Protein AF-A0AAW9SGM6-F1 (afdb_monomer_lite)

Structure (mmCIF, N/CA/C/O backbone):
data_AF-A0AAW9SGM6-F1
#
_entry.id   AF-A0AAW9SGM6-F1
#
loop_
_atom_site.group_PDB
_atom_site.id
_atom_site.type_symbol
_atom_site.label_atom_id
_atom_site.label_alt_id
_atom_site.label_comp_id
_atom_site.label_asym_id
_atom_site.label_entity_id
_atom_site.label_seq_id
_atom_site.pdbx_PDB_ins_code
_atom_site.Cartn_x
_atom_site.Cartn_y
_atom_site.Cartn_z
_atom_site.occupancy
_atom_site.B_iso_or_equiv
_atom_site.auth_seq_id
_atom_site.auth_comp_id
_atom_site.auth_asym_id
_atom_site.auth_atom_id
_atom_site.pdbx_PDB_model_num
ATOM 1 N N . MET A 1 1 ? -35.647 3.035 23.637 1.00 71.69 1 MET A N 1
ATOM 2 C CA . MET A 1 1 ? -34.237 3.365 23.375 1.00 71.69 1 MET A CA 1
ATOM 3 C C . MET A 1 1 ? -34.199 4.278 22.168 1.00 71.69 1 MET A C 1
ATOM 5 O O . MET A 1 1 ? -34.838 3.974 21.168 1.00 71.69 1 MET A O 1
ATOM 9 N N . THR A 1 2 ? -33.564 5.430 22.304 1.00 91.81 2 THR A N 1
ATOM 10 C CA . THR A 1 2 ? -33.341 6.405 21.236 1.00 91.81 2 THR A CA 1
ATOM 11 C C . THR A 1 2 ? -31.976 6.161 20.596 1.00 91.81 2 THR A C 1
ATOM 13 O O . THR A 1 2 ? -31.122 5.508 21.191 1.00 91.81 2 THR A O 1
ATOM 16 N N . LEU A 1 3 ? -31.729 6.715 19.407 1.00 88.38 3 LEU A N 1
ATOM 17 C CA . LEU A 1 3 ? -30.396 6.654 18.790 1.00 88.38 3 LEU A CA 1
ATOM 18 C C . LEU A 1 3 ? -29.315 7.296 19.675 1.00 88.38 3 LEU A C 1
ATOM 20 O O . LEU A 1 3 ? -28.183 6.832 19.695 1.00 88.38 3 LEU A O 1
ATOM 24 N N . LYS A 1 4 ? -29.686 8.310 20.463 1.00 91.50 4 LYS A N 1
ATOM 25 C CA . LYS A 1 4 ? -28.786 8.965 21.414 1.00 91.50 4 LYS A CA 1
ATOM 26 C C . LYS A 1 4 ? -28.435 8.071 22.605 1.00 91.50 4 LYS A C 1
ATOM 28 O O . LYS A 1 4 ? -27.336 8.163 23.137 1.00 91.50 4 LYS A O 1
ATOM 33 N N . ASP A 1 5 ? -29.346 7.182 23.004 1.00 90.94 5 ASP A N 1
ATOM 34 C CA . ASP A 1 5 ? -29.049 6.179 24.031 1.00 90.94 5 ASP A CA 1
ATOM 35 C C . ASP A 1 5 ? -28.009 5.179 23.511 1.00 90.94 5 ASP A C 1
ATOM 37 O O . ASP A 1 5 ? -27.094 4.824 24.242 1.00 90.94 5 ASP A O 1
ATOM 41 N N . VAL A 1 6 ? -28.116 4.771 22.240 1.00 86.62 6 VAL A N 1
ATOM 42 C CA . VAL A 1 6 ? -27.153 3.862 21.595 1.00 86.62 6 VAL A CA 1
ATOM 43 C C . VAL A 1 6 ? -25.774 4.511 21.478 1.00 86.62 6 VAL A C 1
ATOM 45 O O . VAL A 1 6 ? -24.782 3.887 21.842 1.00 86.62 6 VAL A O 1
ATOM 48 N N . GLU A 1 7 ? -25.716 5.767 21.028 1.00 88.44 7 GLU A N 1
ATOM 49 C CA . GLU A 1 7 ? -24.475 6.550 20.963 1.00 88.44 7 GLU A CA 1
ATOM 50 C C . GLU A 1 7 ? -23.792 6.613 22.335 1.00 88.44 7 GLU A C 1
ATOM 52 O O . GLU A 1 7 ? -22.639 6.214 22.467 1.00 88.44 7 GLU A O 1
ATOM 57 N N . ASN A 1 8 ? -24.532 7.004 23.378 1.00 92.38 8 ASN A N 1
ATOM 58 C CA . ASN A 1 8 ? -23.996 7.078 24.737 1.00 92.38 8 ASN A CA 1
ATOM 59 C C . ASN A 1 8 ? -23.511 5.716 25.254 1.00 92.38 8 ASN A C 1
ATOM 61 O O . ASN A 1 8 ? -22.498 5.657 25.946 1.00 92.38 8 ASN A O 1
ATOM 65 N N . ILE A 1 9 ? -24.223 4.623 24.952 1.00 91.19 9 ILE A N 1
ATOM 66 C CA . ILE A 1 9 ? -23.801 3.272 25.349 1.00 91.19 9 ILE A CA 1
ATOM 67 C C . ILE A 1 9 ? -22.457 2.932 24.704 1.00 91.19 9 ILE A C 1
ATOM 69 O O . ILE A 1 9 ? -21.551 2.498 25.413 1.00 91.19 9 ILE A O 1
ATOM 73 N N . LEU A 1 10 ? -22.309 3.165 23.397 1.00 90.19 10 LEU A N 1
ATOM 74 C CA . LEU A 1 10 ? -21.076 2.847 22.680 1.00 90.19 10 LEU A CA 1
ATOM 75 C C . LEU A 1 10 ? -19.906 3.724 23.143 1.00 90.19 10 LEU A C 1
ATOM 77 O O . LEU A 1 10 ? -18.815 3.206 23.369 1.00 90.19 10 LEU A O 1
ATOM 81 N N . THR A 1 11 ? -20.130 5.026 23.344 1.00 93.19 11 THR A N 1
ATOM 82 C CA . THR A 1 11 ? -19.107 5.940 23.873 1.00 93.19 11 THR A CA 1
ATOM 83 C C . THR A 1 11 ? -18.656 5.518 25.268 1.00 93.19 11 THR A C 1
ATOM 85 O O . THR A 1 11 ? -17.464 5.336 25.490 1.00 93.19 11 THR A O 1
ATOM 88 N N . ASN A 1 12 ? -19.594 5.271 26.188 1.00 95.19 12 ASN A N 1
ATOM 89 C CA . ASN A 1 12 ? -19.259 4.850 27.549 1.00 95.19 12 ASN A CA 1
ATOM 90 C C . ASN A 1 12 ? -18.544 3.494 27.574 1.00 95.19 12 ASN A C 1
ATOM 92 O O . ASN A 1 12 ? -17.652 3.289 28.390 1.00 95.19 12 ASN A O 1
ATOM 96 N N . PHE A 1 13 ? -18.940 2.560 26.704 1.00 95.19 13 PHE A N 1
ATOM 97 C CA . PHE A 1 13 ? -18.276 1.266 26.574 1.00 95.19 13 PHE A CA 1
ATOM 98 C C . PHE A 1 13 ? -16.832 1.437 26.094 1.00 95.19 13 PHE A C 1
ATOM 100 O O . PHE A 1 13 ? -15.905 0.938 26.728 1.00 95.19 13 PHE A O 1
ATOM 107 N N . SER A 1 14 ? -16.647 2.216 25.028 1.00 95.00 14 SER A N 1
ATOM 108 C CA . SER A 1 14 ? -15.338 2.533 24.464 1.00 95.00 14 SER A CA 1
ATOM 109 C C . SER A 1 14 ? -14.394 3.176 25.483 1.00 95.00 14 SER A C 1
ATOM 111 O O . SER A 1 14 ? -13.253 2.738 25.627 1.00 95.00 14 SER A O 1
ATOM 113 N N . GLU A 1 15 ? -14.884 4.159 26.243 1.00 96.12 15 GLU A N 1
ATOM 114 C CA . GLU A 1 15 ? -14.117 4.830 27.297 1.00 96.12 15 GLU A CA 1
ATOM 115 C C . GLU A 1 15 ? -13.817 3.901 28.477 1.00 96.12 15 GLU A C 1
ATOM 117 O O . GLU A 1 15 ? -12.686 3.855 28.955 1.00 96.12 15 GLU A O 1
ATOM 122 N N . LYS A 1 16 ? -14.805 3.122 28.938 1.00 97.31 16 LYS A N 1
ATOM 123 C CA . LYS A 1 16 ? -14.638 2.183 30.058 1.00 97.31 16 LYS A CA 1
ATOM 124 C C . LYS A 1 16 ? -13.532 1.163 29.785 1.00 97.31 16 LYS A C 1
ATOM 126 O O . LYS A 1 16 ? -12.798 0.812 30.707 1.00 97.31 16 LYS A O 1
ATOM 131 N N . HIS A 1 17 ? -13.443 0.687 28.546 1.00 96.88 17 HIS A N 1
ATOM 132 C CA . HIS A 1 17 ? -12.491 -0.342 28.133 1.00 96.88 17 HIS A CA 1
ATOM 133 C C . HIS A 1 17 ? -11.241 0.228 27.442 1.00 96.88 17 HIS A C 1
ATOM 135 O O . HIS A 1 17 ? -10.353 -0.531 27.092 1.00 96.88 17 HIS A O 1
ATOM 141 N N . ASN A 1 18 ? -11.112 1.555 27.306 1.00 96.94 18 ASN A N 1
ATOM 142 C CA . ASN A 1 18 ? -9.977 2.226 26.650 1.00 96.94 18 ASN A CA 1
ATOM 143 C C . ASN A 1 18 ? -9.669 1.681 25.243 1.00 96.94 18 ASN A C 1
ATOM 145 O O . ASN A 1 18 ? -8.509 1.578 24.839 1.00 96.94 18 ASN A O 1
ATOM 149 N N . LEU A 1 19 ? -10.712 1.339 24.483 1.00 97.12 19 LEU A N 1
ATOM 150 C CA . LEU A 1 19 ? -10.578 0.601 23.221 1.00 97.12 19 LEU A CA 1
ATOM 151 C C . LEU A 1 19 ? -9.700 1.324 22.190 1.00 97.12 19 LEU A C 1
ATOM 153 O O . LEU A 1 19 ? -9.003 0.697 21.396 1.00 97.12 19 LEU A O 1
ATOM 157 N N . LYS A 1 20 ? -9.722 2.662 22.190 1.00 97.06 20 LYS A N 1
ATOM 158 C CA . LYS A 1 20 ? -8.883 3.472 21.300 1.00 97.06 20 LYS A CA 1
ATOM 159 C C . LYS A 1 20 ? -7.402 3.317 21.640 1.00 97.06 20 LYS A C 1
ATOM 161 O O . LYS A 1 20 ? -6.582 3.121 20.743 1.00 97.06 20 LYS A O 1
ATOM 166 N N . GLU A 1 21 ? -7.052 3.470 22.911 1.00 97.38 21 GLU A N 1
ATOM 167 C CA . GLU A 1 21 ? -5.681 3.355 23.399 1.00 97.38 21 GLU A CA 1
ATOM 168 C C . GLU A 1 21 ? -5.158 1.930 23.210 1.00 97.38 21 GLU A C 1
ATOM 170 O O . GLU A 1 21 ? -4.027 1.757 22.755 1.00 97.38 21 GLU A O 1
ATOM 175 N N . GLU A 1 22 ? -5.992 0.923 23.472 1.00 97.75 22 GLU A N 1
ATOM 176 C CA . GLU A 1 22 ? -5.661 -0.481 23.236 1.00 97.75 22 GLU A CA 1
ATOM 177 C C . GLU A 1 22 ? -5.391 -0.754 21.753 1.00 97.75 22 GLU A C 1
ATOM 179 O O . GLU A 1 22 ? -4.321 -1.252 21.410 1.00 97.75 22 GLU A O 1
ATOM 184 N N . ALA A 1 23 ? -6.277 -0.314 20.853 1.00 98.25 23 ALA A N 1
ATOM 185 C CA . ALA A 1 23 ? -6.070 -0.464 19.414 1.00 98.25 23 ALA A CA 1
ATOM 186 C C . ALA A 1 23 ? -4.793 0.232 18.920 1.00 98.25 23 ALA A C 1
ATOM 188 O O . ALA A 1 23 ? -4.097 -0.296 18.056 1.00 98.25 23 ALA A O 1
ATOM 189 N N . LEU A 1 24 ? -4.436 1.396 19.476 1.00 98.06 24 LEU A N 1
ATOM 190 C CA . LEU A 1 24 ? -3.173 2.068 19.152 1.00 98.06 24 LEU A CA 1
ATOM 191 C C . LEU A 1 24 ? -1.948 1.271 19.618 1.00 98.06 24 LEU A C 1
ATOM 193 O O . LEU A 1 24 ? -0.941 1.242 18.909 1.00 98.06 24 LEU A O 1
ATOM 197 N N . ILE A 1 25 ? -2.008 0.655 20.799 1.00 97.94 25 ILE A N 1
ATOM 198 C CA . ILE A 1 25 ? -0.922 -0.181 21.326 1.00 97.94 25 ILE A CA 1
ATOM 199 C C . ILE A 1 25 ? -0.779 -1.440 20.469 1.00 97.94 25 ILE A C 1
ATOM 201 O O . ILE A 1 25 ? 0.317 -1.711 19.974 1.00 97.94 25 ILE A O 1
ATOM 205 N N . SER A 1 26 ? -1.878 -2.156 20.233 1.00 98.19 26 SER A N 1
ATOM 206 C CA . SER A 1 26 ? -1.887 -3.388 19.443 1.00 98.19 26 SER A CA 1
ATOM 207 C C . SER A 1 26 ? -1.459 -3.136 17.998 1.00 98.19 26 SER A C 1
ATOM 209 O O . SER A 1 26 ? -0.618 -3.866 17.482 1.00 98.19 26 SER A O 1
ATOM 211 N N . CYS A 1 27 ? -1.874 -2.019 17.388 1.00 98.38 27 CYS A N 1
ATOM 212 C CA . CYS A 1 27 ? -1.390 -1.600 16.070 1.00 98.38 27 CYS A CA 1
ATOM 213 C C . CYS A 1 27 ? 0.143 -1.465 16.022 1.00 98.38 27 CYS A C 1
ATOM 215 O O . CYS A 1 27 ? 0.776 -1.913 15.067 1.00 98.38 27 CYS A O 1
ATOM 217 N N . ARG A 1 28 ? 0.772 -0.862 17.043 1.00 97.81 28 ARG A N 1
ATOM 218 C CA . ARG A 1 28 ? 2.242 -0.717 17.095 1.00 97.81 28 ARG A CA 1
ATOM 219 C C . ARG A 1 28 ? 2.943 -2.061 17.238 1.00 97.81 28 ARG A C 1
ATOM 221 O O . ARG A 1 28 ? 4.003 -2.259 16.643 1.00 97.81 28 ARG A O 1
ATOM 228 N N . VAL A 1 29 ? 2.363 -2.969 18.019 1.00 97.69 29 VAL A N 1
ATOM 229 C CA . VAL A 1 29 ? 2.862 -4.341 18.157 1.00 97.69 29 VAL A CA 1
ATOM 230 C C . VAL A 1 29 ? 2.750 -5.074 16.821 1.00 97.69 29 VAL A C 1
ATOM 232 O O . VAL A 1 29 ? 3.751 -5.609 16.354 1.00 97.69 29 VAL A O 1
ATOM 235 N N . ALA A 1 30 ? 1.592 -5.017 16.160 1.00 97.50 30 ALA A N 1
ATOM 236 C CA . ALA A 1 30 ? 1.364 -5.636 14.857 1.00 97.50 30 ALA A CA 1
ATOM 237 C C . ALA A 1 30 ? 2.353 -5.126 13.799 1.00 97.50 30 ALA A C 1
ATOM 239 O O . ALA A 1 30 ? 2.983 -5.925 13.110 1.00 97.50 30 ALA A O 1
ATOM 240 N N . MET A 1 31 ? 2.575 -3.809 13.726 1.00 97.25 31 MET A N 1
ATOM 241 C CA . MET A 1 31 ? 3.585 -3.222 12.839 1.00 97.25 31 MET A CA 1
ATOM 242 C C . MET A 1 31 ? 4.999 -3.724 13.150 1.00 97.25 31 MET A C 1
ATOM 244 O O . MET A 1 31 ? 5.760 -4.025 12.235 1.00 97.25 31 MET A O 1
ATOM 248 N N . SER A 1 32 ? 5.356 -3.826 14.433 1.00 96.44 32 SER A N 1
ATOM 249 C CA . SER A 1 32 ? 6.687 -4.287 14.850 1.00 96.44 32 SER A CA 1
ATOM 250 C C . SER A 1 32 ? 6.912 -5.759 14.505 1.00 96.44 32 SER A C 1
ATOM 252 O O . SER A 1 32 ? 7.978 -6.113 14.008 1.00 96.44 32 SER A O 1
ATOM 254 N N . ASN A 1 33 ? 5.899 -6.602 14.719 1.00 94.81 33 ASN A N 1
ATOM 255 C CA . ASN A 1 33 ? 5.929 -8.013 14.336 1.00 94.81 33 ASN A CA 1
ATOM 256 C C . ASN A 1 33 ? 6.049 -8.157 12.814 1.00 94.81 33 ASN A C 1
ATOM 258 O O . ASN A 1 33 ? 6.907 -8.891 12.337 1.00 94.81 33 ASN A O 1
ATOM 262 N N . CYS A 1 34 ? 5.259 -7.386 12.061 1.00 92.94 34 CYS A N 1
ATOM 263 C CA . CYS A 1 34 ? 5.279 -7.391 10.602 1.00 92.94 34 CYS A CA 1
ATOM 264 C C . CYS A 1 34 ? 6.673 -7.058 10.047 1.00 92.94 34 CYS A C 1
ATOM 266 O O . CYS A 1 34 ? 7.191 -7.818 9.239 1.00 92.94 34 CYS A O 1
ATOM 268 N N . VAL A 1 35 ? 7.321 -5.997 10.548 1.00 92.31 35 VAL A N 1
ATOM 269 C CA . VAL A 1 35 ? 8.690 -5.614 10.138 1.00 92.31 35 VAL A CA 1
ATOM 270 C C . VAL A 1 35 ? 9.746 -6.634 10.579 1.00 92.31 35 VAL A C 1
ATOM 272 O O . VAL A 1 35 ? 10.756 -6.818 9.901 1.00 92.31 35 VAL A O 1
ATOM 275 N N . SER A 1 36 ? 9.543 -7.284 11.728 1.00 92.06 36 SER A N 1
ATOM 276 C CA . SER A 1 36 ? 10.451 -8.325 12.218 1.00 92.06 36 SER A CA 1
ATOM 277 C C . SER A 1 36 ? 10.425 -9.573 11.331 1.00 92.06 36 SER A C 1
ATOM 279 O O . SER A 1 36 ? 11.473 -10.187 11.126 1.00 92.06 36 SER A O 1
ATOM 281 N N . ASP A 1 37 ? 9.248 -9.950 10.830 1.00 89.62 37 ASP A N 1
ATOM 282 C CA . ASP A 1 37 ? 9.068 -11.111 9.955 1.00 89.62 37 ASP A CA 1
ATOM 283 C C . ASP A 1 37 ? 9.454 -10.796 8.500 1.00 89.62 37 ASP A C 1
ATOM 285 O O . ASP A 1 37 ? 10.095 -11.611 7.833 1.00 89.62 37 ASP A O 1
ATOM 289 N N . ASP A 1 38 ? 9.105 -9.599 8.026 1.00 86.69 38 ASP A N 1
ATOM 290 C CA . ASP A 1 38 ? 9.424 -9.077 6.701 1.00 86.69 38 ASP A CA 1
ATOM 291 C C . ASP A 1 38 ? 9.826 -7.593 6.801 1.00 86.69 38 ASP A C 1
ATOM 293 O O . ASP A 1 38 ? 8.967 -6.745 7.051 1.00 86.69 38 ASP A O 1
ATOM 297 N N . PRO A 1 39 ? 11.102 -7.231 6.557 1.00 83.00 39 PRO A N 1
ATOM 298 C CA . PRO A 1 39 ? 11.547 -5.837 6.570 1.00 83.00 39 PRO A CA 1
ATOM 299 C C . PRO A 1 39 ? 10.758 -4.903 5.637 1.00 83.00 39 PRO A C 1
ATOM 301 O O . PRO A 1 39 ? 10.753 -3.693 5.863 1.00 83.00 39 PRO A O 1
ATOM 304 N N . GLU A 1 40 ? 10.101 -5.437 4.601 1.00 82.94 40 GLU A N 1
ATOM 305 C CA . GLU A 1 40 ? 9.243 -4.684 3.679 1.00 82.94 40 GLU A CA 1
ATOM 306 C C . GLU A 1 40 ? 7.744 -4.795 4.012 1.00 82.94 40 GLU A C 1
ATOM 308 O O . GLU A 1 40 ? 6.926 -4.192 3.318 1.00 82.94 40 GLU A O 1
ATOM 313 N N . GLY A 1 41 ? 7.365 -5.483 5.095 1.00 86.00 41 GLY A N 1
ATOM 314 C CA . GLY A 1 41 ? 5.979 -5.826 5.437 1.00 86.00 41 GLY A CA 1
ATOM 315 C C . GLY A 1 41 ? 5.037 -4.632 5.635 1.00 86.00 41 GLY A C 1
ATOM 316 O O . GLY A 1 41 ? 3.827 -4.759 5.468 1.00 86.00 41 GLY A O 1
ATOM 317 N N . LEU A 1 42 ? 5.583 -3.440 5.900 1.00 91.94 42 LEU A N 1
ATOM 318 C CA . LEU A 1 42 ? 4.843 -2.172 5.908 1.00 91.94 42 LEU A CA 1
ATOM 319 C C . LEU A 1 42 ? 4.870 -1.460 4.549 1.00 91.94 42 LEU A C 1
ATOM 321 O O . LEU A 1 42 ? 4.896 -0.237 4.507 1.00 91.94 42 LEU A O 1
ATOM 325 N N . GLY A 1 43 ? 4.947 -2.189 3.435 1.00 85.62 43 GLY A N 1
ATOM 326 C CA . GLY A 1 43 ? 5.041 -1.601 2.095 1.00 85.62 43 GLY A CA 1
ATOM 327 C C . GLY A 1 43 ? 6.323 -0.789 1.884 1.00 85.62 43 GLY A C 1
ATOM 328 O O . GLY A 1 43 ? 6.313 0.194 1.150 1.00 85.62 43 GLY A O 1
ATOM 329 N N . GLY A 1 44 ? 7.416 -1.142 2.566 1.00 86.19 44 GLY A N 1
ATOM 330 C CA . GLY A 1 44 ? 8.693 -0.414 2.520 1.00 86.19 44 GLY A CA 1
ATOM 331 C C . GLY A 1 44 ? 8.769 0.860 3.381 1.00 86.19 44 GLY A C 1
ATOM 332 O O . GLY A 1 44 ? 9.806 1.529 3.395 1.00 86.19 44 GLY A O 1
ATOM 333 N N . PHE A 1 45 ? 7.713 1.213 4.121 1.00 89.50 45 PHE A N 1
ATOM 334 C CA . PHE A 1 45 ? 7.766 2.293 5.112 1.00 89.50 45 PHE A CA 1
ATOM 335 C C . PHE A 1 45 ? 8.460 1.838 6.401 1.00 89.50 45 PHE A C 1
ATOM 337 O O . PHE A 1 45 ? 8.222 0.739 6.899 1.00 89.50 45 PHE A O 1
ATOM 344 N N . ARG A 1 46 ? 9.286 2.709 6.994 1.00 90.88 46 ARG A N 1
ATOM 345 C CA . ARG A 1 46 ? 9.795 2.499 8.357 1.00 90.88 46 ARG A CA 1
ATOM 346 C C . ARG A 1 46 ? 8.718 2.860 9.372 1.00 90.88 46 ARG A C 1
ATOM 348 O O . ARG A 1 46 ? 7.936 3.778 9.136 1.00 90.88 46 ARG A O 1
ATOM 355 N N . ILE A 1 47 ? 8.721 2.209 10.535 1.00 93.50 47 ILE A N 1
ATOM 356 C CA . ILE A 1 47 ? 7.745 2.476 11.608 1.00 93.50 47 ILE A CA 1
ATOM 357 C C . ILE A 1 47 ? 7.740 3.961 11.990 1.00 93.50 47 ILE A C 1
ATOM 359 O O . ILE A 1 47 ? 6.679 4.539 12.211 1.00 93.50 47 ILE A O 1
ATOM 363 N N . GLU A 1 48 ? 8.909 4.605 12.012 1.00 92.81 48 GLU A N 1
ATOM 364 C CA . GLU A 1 48 ? 9.042 6.018 12.373 1.00 92.81 48 GLU A CA 1
ATOM 365 C C . GLU A 1 48 ? 8.467 6.967 11.316 1.00 92.81 48 GLU A C 1
ATOM 367 O O . GLU A 1 48 ? 8.283 8.142 11.615 1.00 92.81 48 GLU A O 1
ATOM 372 N N . GLU A 1 49 ? 8.197 6.491 10.098 1.00 90.62 49 GLU A N 1
ATOM 373 C CA . GLU A 1 49 ? 7.613 7.263 8.991 1.00 90.62 49 GLU A CA 1
ATOM 374 C C . GLU A 1 49 ? 6.080 7.181 8.959 1.00 90.62 49 GLU A C 1
ATOM 376 O O . GLU A 1 49 ? 5.442 7.929 8.213 1.00 90.62 49 GLU A O 1
ATOM 381 N N . VAL A 1 50 ? 5.501 6.293 9.774 1.00 93.75 50 VAL A N 1
ATOM 382 C CA . VAL A 1 50 ? 4.065 6.031 9.835 1.00 93.75 50 VAL A CA 1
ATOM 383 C C . VAL A 1 50 ? 3.440 6.753 11.027 1.00 93.75 50 VAL A C 1
ATOM 3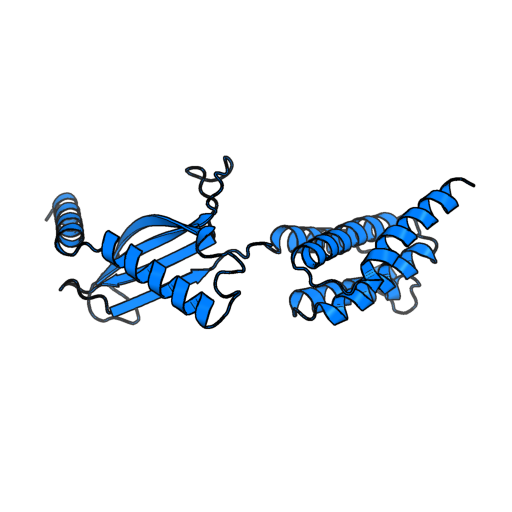85 O O . VAL A 1 50 ? 3.735 6.487 12.195 1.00 93.75 50 VAL A O 1
ATOM 388 N N . ARG A 1 51 ? 2.494 7.634 10.720 1.00 94.56 51 ARG A N 1
ATOM 389 C CA . ARG A 1 51 ? 1.602 8.286 11.671 1.00 94.56 51 ARG A CA 1
ATOM 390 C C . ARG A 1 51 ? 0.362 7.427 11.892 1.00 94.56 51 ARG A C 1
ATOM 392 O O . ARG A 1 51 ? -0.307 7.039 10.939 1.00 94.56 51 ARG A O 1
ATOM 399 N N . LEU A 1 52 ? 0.027 7.188 13.157 1.00 96.31 52 LEU A N 1
ATOM 400 C CA . LEU A 1 52 ? -1.189 6.480 13.554 1.00 96.31 52 LEU A CA 1
ATOM 401 C C . LEU A 1 52 ? -2.253 7.471 14.011 1.00 96.31 52 LEU A C 1
ATOM 403 O O . LEU A 1 52 ? -1.982 8.309 14.870 1.00 96.31 52 LEU A O 1
ATOM 407 N N . GLU A 1 53 ? -3.463 7.348 13.477 1.00 95.88 53 GLU A N 1
ATOM 408 C CA . GLU A 1 53 ? -4.602 8.183 13.865 1.00 95.88 53 GLU A CA 1
ATOM 409 C C . GLU A 1 53 ? -5.844 7.333 14.106 1.00 95.88 53 GLU A C 1
ATOM 411 O O . GLU A 1 53 ? -6.161 6.425 13.341 1.00 95.88 53 GLU A O 1
ATOM 416 N N . PHE A 1 54 ? -6.594 7.654 15.157 1.00 95.81 54 PHE A N 1
ATOM 417 C CA . PHE A 1 54 ? -7.897 7.037 15.371 1.00 95.81 54 PHE A CA 1
ATOM 418 C C . PHE A 1 54 ? -8.878 7.493 14.288 1.00 95.81 54 PHE A C 1
ATOM 420 O O . PHE A 1 54 ? -9.059 8.694 14.070 1.00 95.81 54 PHE A O 1
ATOM 427 N N . VAL A 1 55 ? -9.542 6.536 13.639 1.00 95.31 55 VAL A N 1
ATOM 428 C CA . VAL A 1 55 ? -10.486 6.826 12.555 1.00 95.31 55 VAL A CA 1
ATOM 429 C C . VAL A 1 55 ? -11.919 6.742 13.055 1.00 95.31 55 VAL A C 1
ATOM 431 O O . VAL A 1 55 ? -12.669 7.708 12.906 1.00 95.31 55 VAL A O 1
ATOM 434 N N . ARG A 1 56 ? -12.316 5.589 13.608 1.00 94.94 56 ARG A N 1
ATOM 435 C CA . ARG A 1 56 ? -13.698 5.329 14.032 1.00 94.94 56 ARG A CA 1
ATOM 436 C C . ARG A 1 56 ? -13.825 4.090 14.916 1.00 94.94 56 ARG A C 1
ATOM 438 O O . ARG A 1 56 ? -12.910 3.271 14.991 1.00 94.94 56 ARG A O 1
ATOM 445 N N . GLN A 1 57 ? -15.012 3.959 15.502 1.00 94.69 57 GLN A N 1
ATOM 446 C CA . GLN A 1 57 ? -15.512 2.752 16.150 1.00 94.69 57 GLN A CA 1
ATOM 447 C C . GLN A 1 57 ? -16.867 2.373 15.581 1.00 94.69 57 GLN A C 1
ATOM 449 O O . GLN A 1 57 ? -17.701 3.242 15.321 1.00 94.69 57 GLN A O 1
ATOM 454 N N . GLU A 1 58 ? -17.070 1.077 15.390 1.00 93.62 58 GLU A N 1
ATOM 455 C CA . GLU A 1 58 ? -18.273 0.518 14.787 1.00 93.62 58 GLU A CA 1
ATOM 456 C C . GLU A 1 58 ? -18.778 -0.637 15.647 1.00 93.62 58 GLU A C 1
ATOM 458 O O . GLU A 1 58 ? -18.014 -1.521 16.023 1.00 93.62 58 GLU A O 1
ATOM 463 N N . MET A 1 59 ? -20.074 -0.632 15.955 1.00 92.94 59 MET A N 1
ATOM 464 C CA . MET A 1 59 ? -20.741 -1.784 16.554 1.00 92.94 59 MET A CA 1
ATOM 465 C C . MET A 1 59 ? -21.208 -2.707 15.431 1.00 92.94 59 MET A C 1
ATOM 467 O O . MET A 1 59 ? -22.007 -2.296 14.584 1.00 92.94 59 MET A O 1
ATOM 471 N N . ILE A 1 60 ? -20.736 -3.947 15.434 1.00 94.25 60 ILE A N 1
ATOM 472 C CA . ILE A 1 60 ? -21.101 -4.965 14.453 1.00 94.25 60 ILE A CA 1
ATOM 473 C C . ILE A 1 60 ? -22.101 -5.915 15.107 1.00 94.25 60 ILE A C 1
ATOM 475 O O . ILE A 1 60 ? -21.790 -6.548 16.110 1.00 94.25 60 ILE A O 1
ATOM 479 N N . PHE A 1 61 ? -23.320 -5.989 14.567 1.00 91.88 61 PHE A N 1
ATOM 480 C CA . PHE A 1 61 ? -24.389 -6.841 15.112 1.00 91.88 61 PHE A CA 1
ATOM 481 C C . PHE A 1 61 ? -24.418 -8.236 14.491 1.00 91.88 61 PHE A C 1
ATOM 483 O O . PHE A 1 61 ? -24.706 -9.206 15.183 1.00 91.88 61 PHE A O 1
ATOM 490 N N . GLU A 1 62 ? -24.132 -8.322 13.194 1.00 92.69 62 GLU A N 1
ATOM 491 C CA . GLU A 1 62 ? -24.107 -9.565 12.432 1.00 92.69 62 GLU A CA 1
ATOM 492 C C . GLU A 1 62 ? -22.820 -9.604 11.611 1.00 92.69 62 GLU A C 1
ATOM 494 O O . GLU A 1 62 ? -22.487 -8.644 10.910 1.00 92.69 62 GLU A O 1
ATOM 499 N N . HIS A 1 63 ? -22.099 -10.718 11.690 1.00 91.31 63 HIS A N 1
ATOM 500 C CA . HIS A 1 63 ? -20.888 -10.956 10.922 1.00 91.31 63 HIS A CA 1
ATOM 501 C C . HIS A 1 63 ? -20.843 -12.413 10.473 1.00 91.31 63 HIS A C 1
ATOM 503 O O . HIS A 1 63 ? -21.323 -13.299 11.169 1.00 91.31 63 HIS A O 1
ATOM 509 N N . TYR A 1 64 ? -20.253 -12.682 9.308 1.00 91.75 64 TYR A N 1
ATOM 510 C CA . TYR A 1 64 ? -20.245 -14.036 8.745 1.00 91.75 64 TYR A CA 1
ATOM 511 C C . TYR A 1 64 ? -19.455 -15.046 9.598 1.00 91.75 64 TYR A C 1
ATOM 513 O O . TYR A 1 64 ? -19.749 -16.238 9.565 1.00 91.75 64 TYR A O 1
ATOM 521 N N . PHE A 1 65 ? -18.454 -14.577 10.348 1.00 87.12 65 PHE A N 1
ATOM 522 C CA . PHE A 1 65 ? -17.572 -15.429 11.152 1.00 87.12 65 PHE A CA 1
ATOM 523 C C . PHE A 1 65 ? -17.899 -15.445 12.651 1.00 87.12 65 PHE A C 1
ATOM 525 O O . PHE A 1 65 ? -17.353 -16.282 13.364 1.00 87.12 65 PHE A O 1
ATOM 532 N N . TYR A 1 66 ? -18.758 -14.541 13.132 1.00 87.94 66 TYR A N 1
ATOM 533 C CA . TYR A 1 66 ? -18.984 -14.339 14.564 1.00 87.94 66 TYR A CA 1
ATOM 534 C C . TYR A 1 66 ? -20.478 -14.336 14.888 1.00 87.94 66 TYR A C 1
ATOM 536 O O . TYR A 1 66 ? -21.247 -13.582 14.295 1.00 87.94 66 TYR A O 1
ATOM 544 N N . ASP A 1 67 ? -20.862 -15.159 15.864 1.00 88.88 67 ASP A N 1
ATOM 545 C CA . ASP A 1 67 ? -22.256 -15.334 16.293 1.00 88.88 67 ASP A CA 1
ATOM 546 C C . ASP A 1 67 ? -22.709 -14.283 17.323 1.00 88.88 67 ASP A C 1
ATOM 548 O O . ASP A 1 67 ? -23.884 -14.227 17.691 1.00 88.88 67 ASP A O 1
ATOM 552 N N . THR A 1 68 ? -21.784 -13.457 17.818 1.00 91.88 68 THR A N 1
ATOM 553 C CA . THR A 1 68 ? -22.044 -12.440 18.842 1.00 91.88 68 THR A CA 1
ATOM 554 C C . THR A 1 68 ? -21.641 -11.050 18.360 1.00 91.88 68 THR A C 1
ATOM 556 O O . THR A 1 68 ? -20.614 -10.923 17.690 1.00 91.88 68 THR A O 1
ATOM 559 N N . PRO A 1 69 ? -22.393 -9.995 18.731 1.00 93.94 69 PRO A N 1
ATOM 560 C CA . PRO A 1 69 ? -22.003 -8.625 18.437 1.00 93.94 69 PRO A CA 1
ATOM 561 C C . PRO A 1 69 ? -20.662 -8.248 19.067 1.00 93.94 69 PRO A C 1
ATOM 563 O O . PRO A 1 69 ? -20.328 -8.726 20.150 1.00 93.94 69 PRO A O 1
ATOM 566 N N . PHE A 1 70 ? -19.937 -7.344 18.420 1.00 95.56 70 PHE A N 1
ATOM 567 C CA . PHE A 1 70 ? -18.632 -6.864 18.874 1.00 95.56 70 PHE A CA 1
ATOM 568 C C . PHE A 1 70 ? -18.395 -5.417 18.431 1.00 95.56 70 PHE A C 1
ATOM 570 O O . PHE A 1 70 ? -19.121 -4.879 17.587 1.00 95.56 70 PHE A O 1
ATOM 577 N N . VAL A 1 71 ? -17.382 -4.779 19.012 1.00 96.50 71 VAL A N 1
ATOM 578 C CA . VAL A 1 71 ? -16.939 -3.434 18.642 1.00 96.50 71 VAL A CA 1
ATOM 579 C C . VAL A 1 71 ? -15.647 -3.539 17.848 1.00 96.50 71 VAL A C 1
ATOM 581 O O . VAL A 1 71 ? -14.673 -4.121 18.306 1.00 96.50 71 VAL A O 1
ATOM 584 N N . LYS A 1 72 ? -15.633 -2.928 16.668 1.00 97.00 72 LYS A N 1
ATOM 585 C CA . LYS A 1 72 ? -14.460 -2.811 15.805 1.00 97.00 72 LYS A CA 1
ATOM 586 C C . LYS A 1 72 ? -13.867 -1.417 15.949 1.00 97.00 72 LYS A C 1
ATOM 588 O O . LYS A 1 72 ? -14.556 -0.418 15.718 1.00 97.00 72 LYS A O 1
ATOM 593 N N . THR A 1 73 ? -12.594 -1.333 16.317 1.00 98.19 73 THR A N 1
ATOM 594 C CA . THR A 1 73 ? -11.847 -0.074 16.428 1.00 98.19 73 THR A CA 1
ATOM 595 C C . THR A 1 73 ? -10.844 0.030 15.288 1.00 98.19 73 THR A C 1
ATOM 597 O O . THR A 1 73 ? -9.982 -0.832 15.154 1.00 98.19 73 THR A O 1
ATOM 600 N N . ARG A 1 74 ? -10.923 1.094 14.474 1.00 98.25 74 ARG A N 1
ATOM 601 C CA . ARG A 1 74 ? -9.998 1.307 13.349 1.00 98.25 74 ARG A CA 1
ATOM 602 C C . ARG A 1 74 ? -8.994 2.425 13.627 1.00 98.25 74 ARG A C 1
ATOM 604 O O . ARG A 1 74 ? -9.376 3.573 13.883 1.00 98.25 74 ARG A O 1
ATOM 611 N N . ILE A 1 75 ? -7.718 2.099 13.453 1.00 98.38 75 ILE A N 1
ATOM 612 C CA . ILE A 1 75 ? -6.590 3.031 13.412 1.00 98.38 75 ILE A CA 1
ATOM 613 C C . ILE A 1 75 ? -6.134 3.170 11.958 1.00 98.38 75 ILE A C 1
ATOM 615 O O . ILE A 1 75 ? -5.926 2.182 11.266 1.00 98.38 75 ILE A O 1
ATOM 619 N N . GLY A 1 76 ? -6.008 4.392 11.459 1.00 97.06 76 GLY A N 1
ATOM 620 C CA . GLY A 1 76 ? -5.453 4.664 10.138 1.00 97.06 76 GLY A CA 1
ATOM 621 C C . GLY A 1 76 ? -3.939 4.826 10.214 1.00 97.06 76 GLY A C 1
ATOM 622 O O . GLY A 1 76 ? -3.429 5.424 11.165 1.00 97.06 76 GLY A O 1
ATOM 623 N N . LEU A 1 77 ? -3.244 4.302 9.207 1.00 96.88 77 LEU A N 1
ATOM 624 C CA . LEU A 1 77 ? -1.813 4.484 8.998 1.00 96.88 77 LEU A CA 1
ATOM 625 C C . LEU A 1 77 ? -1.632 5.538 7.905 1.00 96.88 77 LEU A C 1
ATOM 627 O O . LEU A 1 77 ? -2.198 5.408 6.820 1.00 96.88 77 LEU A O 1
ATOM 631 N N . TYR A 1 78 ? -0.843 6.569 8.181 1.00 93.56 78 TYR A N 1
ATOM 632 C CA . TYR A 1 78 ? -0.618 7.703 7.286 1.00 93.56 78 TYR A CA 1
ATOM 633 C C . TYR A 1 78 ? 0.867 8.037 7.195 1.00 93.56 78 TYR A C 1
ATOM 635 O O . TYR A 1 78 ? 1.628 7.737 8.113 1.00 93.56 78 TYR A O 1
ATOM 643 N N . LYS A 1 79 ? 1.293 8.700 6.122 1.00 89.81 79 LYS A N 1
ATOM 644 C CA . LYS A 1 79 ? 2.641 9.277 6.056 1.00 89.81 79 LYS A CA 1
ATOM 645 C C . LYS A 1 79 ? 2.752 10.426 7.060 1.00 89.81 79 LYS A C 1
ATOM 647 O O . LYS A 1 79 ? 1.792 11.162 7.288 1.00 89.81 79 LYS A O 1
ATOM 652 N N . ASN A 1 80 ? 3.931 10.592 7.655 1.00 83.00 80 ASN A N 1
ATOM 653 C CA . ASN A 1 80 ? 4.199 11.720 8.554 1.00 83.00 80 ASN A CA 1
ATOM 654 C C . ASN A 1 80 ? 4.164 13.086 7.856 1.00 83.00 80 ASN A C 1
ATOM 656 O O . ASN A 1 80 ? 3.910 14.097 8.509 1.00 83.00 80 ASN A O 1
ATOM 660 N N . GLU A 1 81 ? 4.467 13.129 6.560 1.00 76.75 81 GLU A N 1
ATOM 661 C CA . GLU A 1 81 ? 4.486 14.366 5.787 1.00 76.75 81 GLU A CA 1
ATOM 662 C C . GLU A 1 81 ? 3.057 14.827 5.490 1.00 76.75 81 GLU A C 1
ATOM 664 O O . GLU A 1 81 ? 2.242 14.074 4.954 1.00 76.75 81 GLU A O 1
ATOM 669 N N . GLU A 1 82 ? 2.752 16.076 5.843 1.00 71.31 82 GLU A N 1
ATOM 670 C CA . GLU A 1 82 ? 1.460 16.671 5.518 1.00 71.31 82 GLU A CA 1
ATOM 671 C C . GLU A 1 82 ? 1.341 16.894 4.009 1.00 71.31 82 GLU A C 1
ATOM 673 O O . GLU A 1 82 ? 2.245 17.427 3.364 1.00 71.31 82 GLU A O 1
ATOM 678 N N . ASN A 1 83 ? 0.195 16.516 3.449 1.00 65.44 83 ASN A N 1
ATOM 679 C CA . ASN A 1 83 ? -0.079 16.647 2.025 1.00 65.44 83 ASN A CA 1
ATOM 680 C C . ASN A 1 83 ? -1.427 17.339 1.808 1.00 65.44 83 ASN A C 1
ATOM 682 O O . ASN A 1 83 ? -2.478 16.741 2.027 1.00 65.44 83 ASN A O 1
ATOM 686 N N . GLU A 1 84 ? -1.393 18.587 1.334 1.00 65.12 84 GLU A N 1
ATOM 687 C CA . GLU A 1 84 ? -2.565 19.461 1.146 1.00 65.12 84 GLU A CA 1
ATOM 688 C C . GLU A 1 84 ? -3.636 18.905 0.185 1.00 65.12 84 GLU A C 1
ATOM 690 O O . GLU A 1 84 ? -4.748 19.429 0.121 1.00 65.12 84 GLU A O 1
ATOM 695 N N . ILE A 1 85 ? -3.320 17.857 -0.581 1.00 65.69 85 ILE A N 1
ATOM 696 C CA . ILE A 1 85 ? -4.255 17.211 -1.510 1.00 65.69 85 ILE A CA 1
ATOM 697 C C . ILE A 1 85 ? -5.260 16.325 -0.757 1.00 65.69 85 ILE A C 1
ATOM 699 O O . ILE A 1 85 ? -6.400 16.164 -1.203 1.00 65.69 85 ILE A O 1
ATOM 703 N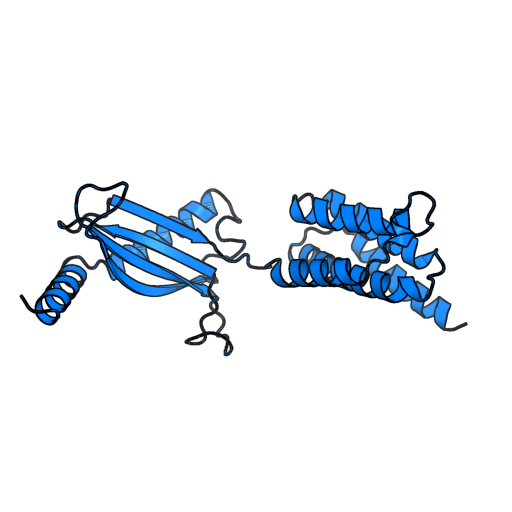 N . TYR A 1 86 ? -4.862 15.748 0.379 1.00 62.91 86 TYR A N 1
ATOM 704 C CA . TYR A 1 86 ? -5.673 14.773 1.101 1.00 62.91 86 TYR A CA 1
ATOM 705 C C . TYR A 1 86 ? -6.534 15.401 2.195 1.00 62.91 86 TYR A C 1
ATOM 707 O O . TYR A 1 86 ? -6.218 16.432 2.790 1.00 62.91 86 TYR A O 1
ATOM 715 N N . VAL A 1 87 ? -7.653 14.740 2.501 1.00 61.03 87 VAL A N 1
ATOM 716 C CA . VAL A 1 87 ? -8.543 15.150 3.592 1.00 61.03 87 VAL A CA 1
ATOM 717 C C . VAL A 1 87 ? -7.758 15.146 4.907 1.00 61.03 87 VAL A C 1
ATOM 719 O O . VAL A 1 87 ? -7.139 14.147 5.258 1.00 61.03 87 VAL A O 1
ATOM 722 N N . ARG A 1 88 ? -7.809 16.268 5.640 1.00 67.38 88 ARG A N 1
ATOM 723 C CA . ARG A 1 88 ? -7.029 16.517 6.873 1.00 67.38 88 ARG A CA 1
ATOM 724 C C . ARG A 1 88 ? -5.505 16.528 6.673 1.00 67.38 88 ARG A C 1
ATOM 726 O O . ARG A 1 88 ? -4.783 16.403 7.653 1.00 67.38 88 ARG A O 1
ATOM 733 N N . ASN A 1 89 ? -5.032 16.703 5.441 1.00 76.31 89 ASN A N 1
ATOM 734 C CA . ASN A 1 89 ? -3.620 16.674 5.061 1.00 76.31 89 ASN A CA 1
ATOM 735 C C . ASN A 1 89 ? -2.909 15.337 5.347 1.00 76.31 89 ASN A C 1
ATOM 737 O O . ASN A 1 89 ? -1.689 15.313 5.493 1.00 76.31 89 ASN A O 1
ATOM 741 N N . LEU A 1 90 ? -3.658 14.233 5.452 1.00 80.44 90 LEU A N 1
ATOM 742 C CA . LEU A 1 90 ? -3.132 12.913 5.801 1.00 80.44 90 LEU A CA 1
ATOM 743 C C . LEU A 1 90 ? -3.104 11.997 4.571 1.00 80.44 90 LEU A C 1
ATOM 745 O O . LEU A 1 90 ? -4.157 11.595 4.079 1.00 80.44 90 LEU A O 1
ATOM 749 N N . ASP A 1 91 ? -1.907 11.654 4.096 1.00 84.88 91 ASP A N 1
ATOM 750 C CA . ASP A 1 91 ? -1.696 10.724 2.977 1.00 84.88 91 ASP A CA 1
ATOM 751 C C . ASP A 1 91 ? -1.755 9.263 3.481 1.00 84.88 91 ASP A C 1
ATOM 753 O O . ASP A 1 91 ? -0.900 8.878 4.288 1.00 84.88 91 ASP A O 1
ATOM 757 N N . PRO A 1 92 ? -2.781 8.467 3.115 1.00 89.75 92 PRO A N 1
ATOM 758 C CA . PRO A 1 92 ? -3.010 7.142 3.691 1.00 89.75 92 PRO A CA 1
ATOM 759 C C . PRO A 1 92 ? -2.013 6.092 3.187 1.00 89.75 92 PRO A C 1
ATOM 761 O O . PRO A 1 92 ? -1.721 6.009 2.000 1.00 89.75 92 PRO A O 1
ATOM 764 N N . ILE A 1 93 ? -1.547 5.249 4.109 1.00 92.19 93 ILE A N 1
ATOM 765 C CA . ILE A 1 93 ? -0.708 4.070 3.842 1.00 92.19 93 ILE A CA 1
ATOM 766 C C . ILE A 1 93 ? -1.535 2.781 3.935 1.00 92.19 93 ILE A C 1
ATOM 768 O O . ILE A 1 93 ? -1.335 1.832 3.182 1.00 92.19 93 ILE A O 1
ATOM 772 N N . GLY A 1 94 ? -2.462 2.734 4.889 1.00 95.00 94 GLY A N 1
ATOM 773 C CA . GLY A 1 94 ? -3.237 1.544 5.213 1.00 95.00 94 GLY A CA 1
ATOM 774 C C . GLY A 1 94 ? -4.042 1.748 6.490 1.00 95.00 94 GLY A C 1
ATOM 775 O O . GLY A 1 94 ? -4.313 2.883 6.900 1.00 95.00 94 GLY A O 1
ATOM 776 N N . TYR A 1 95 ? -4.432 0.661 7.143 1.00 97.62 95 TYR A N 1
ATOM 777 C CA . TYR A 1 95 ? -5.184 0.718 8.393 1.00 97.62 95 TYR A CA 1
ATOM 778 C C . TYR A 1 95 ? -5.005 -0.548 9.231 1.00 97.62 95 TYR A C 1
ATOM 780 O O . TYR A 1 95 ? -4.643 -1.611 8.736 1.00 97.62 95 TYR A O 1
ATOM 788 N N . TYR A 1 96 ? -5.300 -0.408 10.515 1.00 98.50 96 TYR A N 1
ATOM 789 C CA . TYR A 1 96 ? -5.385 -1.480 11.486 1.00 98.50 96 TYR A CA 1
ATOM 790 C C . TYR A 1 96 ? -6.797 -1.544 12.065 1.00 98.50 96 TYR A C 1
ATOM 792 O O . TYR A 1 96 ? -7.397 -0.501 12.343 1.00 98.50 96 TYR A O 1
ATOM 800 N N . GLU A 1 97 ? -7.324 -2.746 12.258 1.00 98.31 97 GLU A N 1
ATOM 801 C CA . GLU A 1 97 ? -8.585 -2.985 12.957 1.00 98.31 97 GLU A CA 1
ATOM 802 C C . GLU A 1 97 ? -8.380 -3.937 14.124 1.00 98.31 97 GLU A C 1
ATOM 804 O O . GLU A 1 97 ? -7.686 -4.937 13.978 1.00 98.31 97 GLU A O 1
ATOM 809 N N . LEU A 1 98 ? -9.022 -3.625 15.246 1.00 98.38 98 LEU A N 1
ATOM 810 C CA . LEU A 1 98 ? -9.088 -4.472 16.429 1.00 98.38 98 LEU A CA 1
ATOM 811 C C . LEU A 1 98 ? -10.552 -4.762 16.745 1.00 98.38 98 LEU A C 1
ATOM 813 O O . LEU A 1 98 ? -11.334 -3.819 16.922 1.00 98.38 98 LEU A O 1
ATOM 817 N N . ASP A 1 99 ? -10.901 -6.041 16.804 1.00 97.69 99 ASP A N 1
ATOM 818 C CA . ASP A 1 99 ? -12.232 -6.511 17.163 1.00 97.69 99 ASP A CA 1
ATOM 819 C C . ASP A 1 99 ? -12.250 -6.909 18.648 1.00 97.69 99 ASP A C 1
ATOM 821 O O . ASP A 1 99 ? -11.447 -7.722 19.117 1.00 97.69 99 ASP A O 1
ATOM 825 N N . THR A 1 100 ? -13.178 -6.305 19.389 1.00 97.62 100 THR A N 1
ATOM 826 C CA . THR A 1 100 ? -13.315 -6.436 20.842 1.00 97.62 100 THR A CA 1
ATOM 827 C C . THR A 1 100 ? -14.724 -6.888 21.199 1.00 97.62 100 THR A C 1
ATOM 829 O O . THR A 1 100 ? -15.709 -6.335 20.700 1.00 97.62 100 THR A O 1
ATOM 832 N N . ASP A 1 101 ? -14.839 -7.895 22.059 1.00 95.69 101 ASP A N 1
ATOM 833 C CA . ASP A 1 101 ? -16.131 -8.429 22.480 1.00 95.69 101 ASP A CA 1
ATOM 834 C C . ASP A 1 101 ? -16.883 -7.477 23.434 1.00 95.69 101 ASP A C 1
ATOM 836 O O . ASP A 1 101 ? -16.437 -6.371 23.742 1.00 95.69 101 ASP A O 1
ATOM 840 N N . LEU A 1 102 ? -18.068 -7.887 23.898 1.00 92.88 102 LEU A N 1
ATOM 841 C CA . LEU A 1 102 ? -18.903 -7.069 24.791 1.00 92.88 102 LEU A CA 1
ATOM 842 C C . LEU A 1 102 ? -18.420 -7.035 26.248 1.00 92.88 102 LEU A C 1
ATOM 844 O O . LEU A 1 102 ? -18.956 -6.256 27.038 1.00 92.88 102 LEU A O 1
ATOM 848 N N . GLU A 1 103 ? -17.428 -7.848 26.604 1.00 94.69 103 GLU A N 1
ATOM 849 C CA . GLU A 1 103 ? -16.746 -7.797 27.900 1.00 94.69 103 GLU A CA 1
ATOM 850 C C . GLU A 1 103 ? -15.500 -6.898 27.846 1.00 94.69 103 GLU A C 1
ATOM 852 O O . GLU A 1 103 ? -14.944 -6.546 28.890 1.00 94.69 103 GLU A O 1
ATOM 857 N N . GLY A 1 104 ? -15.123 -6.445 26.646 1.00 94.00 104 GLY A N 1
ATOM 858 C CA . GLY A 1 104 ? -13.968 -5.591 26.408 1.00 94.00 104 GLY A CA 1
ATOM 859 C C . GLY A 1 104 ? -12.683 -6.363 26.134 1.00 94.00 104 GLY A C 1
ATOM 860 O O . GLY A 1 104 ? -11.618 -5.764 26.218 1.00 94.00 104 GLY A O 1
ATOM 861 N N . GLU A 1 105 ? -12.767 -7.658 25.830 1.00 96.56 105 GLU A N 1
ATOM 862 C CA . GLU A 1 105 ? -11.613 -8.489 25.495 1.00 96.56 105 GLU A CA 1
ATOM 863 C C . GLU A 1 105 ? -11.394 -8.498 23.976 1.00 96.56 105 GLU A C 1
ATOM 865 O O . GLU A 1 105 ? -12.298 -8.789 23.184 1.00 96.56 105 GLU A O 1
ATOM 870 N N . SER A 1 106 ? -10.178 -8.155 23.558 1.00 96.38 106 SER A N 1
ATOM 871 C CA . SER A 1 106 ? -9.764 -8.196 22.156 1.00 96.38 106 SER A CA 1
ATOM 872 C C . SER A 1 106 ? -9.557 -9.636 21.688 1.00 96.38 106 SER A C 1
ATOM 874 O O . SER A 1 106 ? -8.872 -10.413 22.356 1.00 96.38 106 SER A O 1
ATOM 876 N N . PHE A 1 107 ? -10.122 -10.000 20.534 1.00 95.06 107 PHE A N 1
ATOM 877 C CA . PHE A 1 107 ? -10.106 -11.391 20.057 1.00 95.06 107 PHE A CA 1
ATOM 878 C C . PHE A 1 107 ? -9.613 -11.578 18.619 1.00 95.06 107 PHE A C 1
ATOM 880 O O . PHE A 1 107 ? -9.266 -12.702 18.257 1.00 95.06 107 PHE A O 1
ATOM 887 N N . ASP A 1 108 ? -9.579 -10.522 17.808 1.00 95.88 108 ASP A N 1
ATOM 888 C CA . ASP A 1 108 ? -9.088 -10.583 16.430 1.00 95.88 108 ASP A CA 1
ATOM 889 C C . ASP A 1 108 ? -8.543 -9.223 15.987 1.00 95.88 108 ASP A C 1
ATOM 891 O O . ASP A 1 108 ? -9.015 -8.174 16.442 1.00 95.88 108 ASP A O 1
ATOM 895 N N . ASP A 1 109 ? -7.548 -9.236 15.104 1.00 96.75 109 ASP A N 1
ATOM 896 C CA . ASP A 1 109 ? -6.944 -8.024 14.576 1.00 96.75 109 ASP A CA 1
ATOM 897 C C . ASP A 1 109 ? -6.408 -8.156 13.149 1.00 96.75 109 ASP A C 1
ATOM 899 O O . ASP A 1 109 ? -6.045 -9.224 12.661 1.00 96.75 109 ASP A O 1
ATOM 903 N N . TRP A 1 110 ? -6.383 -7.023 12.447 1.00 95.94 110 TRP A N 1
ATOM 904 C CA . TRP A 1 110 ? -6.030 -6.966 11.033 1.00 95.94 110 TRP A CA 1
ATOM 905 C C . TRP A 1 110 ? -5.161 -5.753 10.758 1.00 95.94 110 TRP A C 1
ATOM 907 O O . TRP A 1 110 ? -5.622 -4.622 10.892 1.00 95.94 110 TRP A O 1
ATOM 917 N N . LEU A 1 111 ? -3.923 -5.975 10.315 1.00 97.06 111 LEU A N 1
ATOM 918 C CA . LEU A 1 111 ? -3.065 -4.933 9.757 1.00 97.06 111 LEU A CA 1
ATOM 919 C C . LEU A 1 111 ? -3.081 -5.025 8.230 1.00 97.06 111 LEU A C 1
ATOM 921 O O . LEU A 1 111 ? -2.654 -6.028 7.662 1.00 97.06 111 LEU A O 1
ATOM 925 N N . ILE A 1 112 ? -3.557 -3.971 7.571 1.00 95.50 112 ILE A N 1
ATOM 926 C CA . ILE A 1 112 ? -3.670 -3.882 6.115 1.00 95.50 112 ILE A CA 1
ATOM 927 C C . ILE A 1 112 ? -2.812 -2.727 5.606 1.00 95.50 112 ILE A C 1
ATOM 929 O O . ILE A 1 112 ? -2.938 -1.592 6.072 1.00 95.50 112 ILE A O 1
ATOM 933 N N . ILE A 1 113 ? -1.964 -3.019 4.621 1.00 93.19 113 ILE A N 1
ATOM 934 C CA . ILE A 1 113 ? -1.145 -2.041 3.902 1.00 93.19 113 ILE A CA 1
ATOM 935 C C . ILE A 1 113 ? -1.704 -1.912 2.485 1.00 93.19 113 ILE A C 1
ATOM 937 O O . ILE A 1 113 ? -1.686 -2.877 1.721 1.00 93.19 113 ILE A O 1
ATOM 941 N N . ASP A 1 114 ? -2.224 -0.730 2.156 1.00 87.44 114 ASP A N 1
ATOM 942 C CA . ASP A 1 114 ? -2.852 -0.436 0.861 1.00 87.44 114 ASP A CA 1
ATOM 943 C C . ASP A 1 114 ? -1.883 0.270 -0.111 1.00 87.44 114 ASP A C 1
ATOM 945 O O . ASP A 1 114 ? -2.103 0.256 -1.322 1.00 87.44 114 ASP A O 1
ATOM 949 N N . GLU A 1 115 ? -0.810 0.874 0.410 1.00 82.81 115 GLU A N 1
ATOM 950 C CA . GLU A 1 115 ? 0.155 1.696 -0.324 1.00 82.81 115 GLU A CA 1
ATOM 951 C C . GLU A 1 115 ? 1.593 1.211 -0.081 1.00 82.81 115 GLU A C 1
ATOM 953 O O . GLU A 1 115 ? 2.005 1.000 1.059 1.00 82.81 115 GLU A O 1
ATOM 958 N N . GLU A 1 116 ? 2.395 1.103 -1.143 1.00 81.19 116 GLU A N 1
ATOM 959 C CA . GLU A 1 116 ? 3.850 0.925 -1.035 1.00 81.19 116 GLU A CA 1
ATOM 960 C C . GLU A 1 116 ? 4.558 2.293 -1.047 1.00 81.19 116 GLU A C 1
ATOM 962 O O . GLU A 1 116 ? 4.145 3.203 -1.761 1.00 81.19 116 GLU A O 1
ATOM 967 N N . LYS A 1 117 ? 5.657 2.457 -0.302 1.00 75.94 117 LYS A N 1
ATOM 968 C CA . LYS A 1 117 ? 6.410 3.720 -0.188 1.00 75.94 117 LYS A CA 1
ATOM 969 C C . LYS A 1 117 ? 6.838 4.292 -1.527 1.00 75.94 117 LYS A C 1
ATOM 971 O O . LYS A 1 117 ? 6.714 5.491 -1.761 1.00 75.94 117 LYS A O 1
ATOM 976 N N . ASP A 1 118 ? 7.248 3.411 -2.422 1.00 65.44 118 ASP A N 1
ATOM 977 C CA . ASP A 1 118 ? 7.716 3.765 -3.753 1.00 65.44 118 ASP A CA 1
ATOM 978 C C . ASP A 1 118 ? 6.642 3.476 -4.802 1.00 65.44 118 ASP A C 1
ATOM 980 O O . ASP A 1 118 ? 6.922 2.917 -5.867 1.00 65.44 118 ASP A O 1
ATOM 984 N N . ASN A 1 119 ? 5.389 3.789 -4.444 1.00 57.09 119 ASN A N 1
ATOM 985 C CA . ASN A 1 119 ? 4.210 3.248 -5.090 1.00 57.09 119 ASN A CA 1
ATOM 986 C C . ASN A 1 119 ? 4.306 3.269 -6.614 1.00 57.09 119 ASN A C 1
ATOM 988 O O . ASN A 1 119 ? 4.493 4.297 -7.274 1.00 57.09 119 ASN A O 1
ATOM 992 N N . GLN A 1 120 ? 4.041 2.095 -7.172 1.00 52.59 120 GLN A N 1
ATOM 993 C CA . GLN A 1 120 ? 3.966 1.796 -8.589 1.00 52.59 120 GLN A CA 1
ATOM 994 C C . GLN A 1 120 ? 2.876 2.604 -9.317 1.00 52.59 120 GLN A C 1
ATOM 996 O O . GLN A 1 120 ? 2.666 2.381 -10.503 1.00 52.59 120 GLN A O 1
ATOM 1001 N N . MET A 1 121 ? 2.162 3.536 -8.676 1.00 48.94 121 MET A N 1
ATOM 1002 C CA . MET A 1 121 ? 1.098 4.338 -9.285 1.00 48.94 121 MET A CA 1
ATOM 1003 C C . MET A 1 121 ? 1.591 5.171 -10.478 1.00 48.94 121 MET A C 1
ATOM 1005 O O . MET A 1 121 ? 0.940 5.168 -11.530 1.00 48.94 121 MET A O 1
ATOM 1009 N N . GLU A 1 122 ? 2.768 5.805 -10.381 1.00 56.91 122 GLU A N 1
ATOM 1010 C CA . GLU A 1 122 ? 3.386 6.475 -11.537 1.00 56.91 122 GLU A CA 1
ATOM 1011 C C . GLU A 1 122 ? 3.787 5.470 -12.624 1.00 56.91 122 GLU A C 1
ATOM 1013 O O . GLU A 1 122 ? 3.587 5.720 -13.812 1.00 56.91 122 GLU A O 1
ATOM 1018 N N . ILE A 1 123 ? 4.281 4.296 -12.230 1.00 62.47 123 ILE A N 1
ATOM 1019 C CA . ILE A 1 123 ? 4.751 3.232 -13.127 1.00 62.47 123 ILE A CA 1
ATOM 1020 C C . ILE A 1 123 ? 3.573 2.575 -13.867 1.00 62.47 123 ILE A C 1
ATOM 1022 O O . ILE A 1 123 ? 3.643 2.351 -15.074 1.00 62.47 123 ILE A O 1
ATOM 1026 N N . VAL A 1 124 ? 2.454 2.316 -13.190 1.00 63.97 124 VAL A N 1
ATOM 1027 C CA . VAL A 1 124 ? 1.211 1.768 -13.751 1.00 63.97 124 VAL A CA 1
ATOM 1028 C C . VAL A 1 124 ? 0.541 2.801 -14.654 1.00 63.97 124 VAL A C 1
ATOM 1030 O O . VAL A 1 124 ? 0.048 2.448 -15.732 1.00 63.97 124 VAL A O 1
ATOM 1033 N N . TYR A 1 125 ? 0.546 4.081 -14.268 1.00 69.19 125 TYR A N 1
ATOM 1034 C CA . TYR A 1 125 ? 0.099 5.166 -15.139 1.00 69.19 125 TYR A CA 1
ATOM 1035 C C . TYR A 1 125 ? 0.966 5.261 -16.399 1.00 69.19 125 TYR A C 1
ATOM 1037 O O . TYR A 1 125 ? 0.437 5.272 -17.516 1.00 69.19 125 TYR A O 1
ATOM 1045 N N . ASP A 1 126 ? 2.290 5.254 -16.247 1.00 74.44 126 ASP A N 1
ATOM 1046 C CA . ASP A 1 126 ? 3.231 5.306 -17.359 1.00 74.44 126 ASP A CA 1
ATOM 1047 C C . ASP A 1 126 ? 3.082 4.070 -18.263 1.00 74.44 126 ASP A C 1
ATOM 1049 O O . ASP A 1 126 ? 3.056 4.228 -19.486 1.00 74.44 126 ASP A O 1
ATOM 1053 N N . LEU A 1 127 ? 2.845 2.875 -17.708 1.00 79.56 127 LEU A N 1
ATOM 1054 C CA . LEU A 1 127 ? 2.565 1.644 -18.455 1.00 79.56 127 LEU A CA 1
ATOM 1055 C C . LEU A 1 127 ? 1.261 1.737 -19.262 1.00 79.56 127 LEU A C 1
ATOM 1057 O O . LEU A 1 127 ? 1.240 1.420 -20.455 1.00 79.56 127 LEU A O 1
ATOM 1061 N N . LYS A 1 128 ? 0.172 2.231 -18.656 1.00 79.25 128 LYS A N 1
ATOM 1062 C CA . LYS A 1 128 ? -1.084 2.497 -19.381 1.00 79.25 128 LYS A CA 1
ATOM 1063 C C . LYS A 1 128 ? -0.869 3.527 -20.492 1.00 79.25 128 LYS A C 1
ATOM 1065 O O . LYS A 1 128 ? -1.413 3.387 -21.588 1.00 79.25 128 LYS A O 1
ATOM 1070 N N . SER A 1 129 ? -0.072 4.562 -20.229 1.00 82.94 129 SER A N 1
ATOM 1071 C CA . SER A 1 129 ? 0.249 5.608 -21.204 1.00 82.94 129 SER A CA 1
ATOM 1072 C C . SER A 1 129 ? 1.106 5.092 -22.368 1.00 82.94 129 SER A C 1
ATOM 1074 O O . SER A 1 129 ? 0.964 5.589 -23.490 1.00 82.94 129 SER A O 1
ATOM 1076 N N . LEU A 1 130 ? 1.965 4.104 -22.095 1.00 87.62 130 LEU A N 1
ATOM 1077 C CA . LEU A 1 130 ? 2.839 3.426 -23.042 1.00 87.62 130 LEU A CA 1
ATOM 1078 C C . LEU A 1 130 ? 2.026 2.540 -23.991 1.00 87.62 130 LEU A C 1
ATOM 1080 O O . LEU A 1 130 ? 2.198 2.626 -25.205 1.00 87.62 130 LEU A O 1
ATOM 1084 N N . GLY A 1 131 ? 1.102 1.743 -23.446 1.00 87.12 131 GLY A N 1
ATOM 1085 C CA . GLY A 1 131 ? 0.235 0.867 -24.237 1.00 87.12 131 GLY A CA 1
ATOM 1086 C C . GLY A 1 131 ? -0.601 1.628 -25.272 1.00 87.12 131 GLY A C 1
ATOM 1087 O O . GLY A 1 131 ? -0.761 1.161 -26.392 1.00 87.12 131 GLY A O 1
ATOM 1088 N N . LYS A 1 132 ? -1.055 2.847 -24.946 1.00 91.00 132 LYS A N 1
ATOM 1089 C CA . LYS A 1 132 ? -1.846 3.696 -25.860 1.00 91.00 132 LYS A CA 1
ATOM 1090 C C . LYS A 1 132 ? -1.090 4.180 -27.099 1.00 91.00 132 LYS A C 1
ATOM 1092 O O . LYS A 1 132 ? -1.728 4.543 -28.080 1.00 91.00 132 LYS A O 1
ATOM 1097 N N . VAL A 1 133 ? 0.238 4.260 -27.036 1.00 92.75 133 VAL A N 1
ATOM 1098 C CA . VAL A 1 133 ? 1.071 4.823 -28.117 1.00 92.75 133 VAL A CA 1
ATOM 1099 C C . VAL A 1 133 ? 1.890 3.759 -28.838 1.00 92.75 133 VAL A C 1
ATOM 1101 O O . VAL A 1 133 ? 2.716 4.092 -29.684 1.00 92.75 133 VAL A O 1
ATOM 1104 N N . LEU A 1 134 ? 1.696 2.484 -28.489 1.00 92.00 134 LEU A N 1
ATOM 1105 C CA . LEU A 1 134 ? 2.352 1.352 -29.126 1.00 92.00 134 LEU A CA 1
ATOM 1106 C C . LEU A 1 134 ? 1.739 1.112 -30.512 1.00 92.00 134 LEU A C 1
ATOM 1108 O O . LEU A 1 134 ? 0.561 0.776 -30.596 1.00 92.00 134 LEU A O 1
ATOM 1112 N N . PRO A 1 135 ? 2.499 1.242 -31.614 1.00 89.25 135 PRO A N 1
ATOM 1113 C CA . PRO A 1 135 ? 1.931 0.996 -32.931 1.00 89.25 135 PRO A CA 1
ATOM 1114 C C . PRO A 1 135 ? 1.850 -0.511 -33.209 1.00 89.25 135 PRO A C 1
ATOM 1116 O O . PRO A 1 135 ? 2.879 -1.169 -33.385 1.00 89.25 135 PRO A O 1
ATOM 1119 N N . ASP A 1 136 ? 0.634 -1.045 -33.336 1.00 90.12 136 ASP A N 1
ATOM 1120 C CA . ASP A 1 136 ? 0.360 -2.484 -33.515 1.00 90.12 136 ASP A CA 1
ATOM 1121 C C . ASP A 1 136 ? 1.146 -3.136 -34.658 1.00 90.12 136 ASP A C 1
ATOM 1123 O O . ASP A 1 136 ? 1.561 -4.294 -34.585 1.00 90.12 136 ASP A O 1
ATOM 1127 N N . LYS A 1 137 ? 1.414 -2.385 -35.733 1.00 89.12 137 LYS A N 1
ATOM 1128 C CA . LYS A 1 137 ? 2.187 -2.878 -36.884 1.00 89.12 137 LYS A CA 1
ATOM 1129 C C . LYS A 1 137 ? 3.599 -3.343 -36.518 1.00 89.12 137 LYS A C 1
ATOM 1131 O O . LYS A 1 137 ? 4.175 -4.153 -37.244 1.00 89.12 137 LYS A O 1
ATOM 1136 N N . TYR A 1 138 ? 4.145 -2.854 -35.406 1.00 89.88 138 TYR A N 1
ATOM 1137 C CA . TYR A 1 138 ? 5.471 -3.211 -34.919 1.00 89.88 138 TYR A CA 1
ATOM 1138 C C . TYR A 1 138 ? 5.478 -4.395 -33.943 1.00 89.88 138 TYR A C 1
ATOM 1140 O O . TYR A 1 138 ? 6.559 -4.868 -33.605 1.00 89.88 138 TYR A O 1
ATOM 1148 N N . LEU A 1 139 ? 4.308 -4.945 -33.585 1.00 88.44 139 LEU A N 1
ATOM 1149 C CA . LEU A 1 139 ? 4.171 -6.205 -32.835 1.00 88.44 139 LEU A CA 1
ATOM 1150 C C . LEU A 1 139 ? 4.479 -7.453 -33.678 1.00 88.44 139 LEU A C 1
ATOM 1152 O O . LEU A 1 139 ? 4.506 -8.572 -33.168 1.00 88.44 139 LEU A O 1
ATOM 1156 N N . ARG A 1 140 ? 4.710 -7.290 -34.982 1.00 88.75 140 ARG A N 1
ATOM 1157 C CA . ARG A 1 140 ? 5.076 -8.392 -35.875 1.00 88.75 140 ARG A CA 1
ATOM 1158 C C . ARG A 1 140 ? 6.554 -8.728 -35.708 1.00 88.75 140 ARG A C 1
ATOM 1160 O O . ARG A 1 140 ? 7.387 -7.831 -35.735 1.00 88.75 140 ARG A O 1
ATOM 1167 N N . ARG A 1 141 ? 6.897 -10.019 -35.640 1.00 80.69 141 ARG A N 1
ATOM 1168 C CA . ARG A 1 141 ? 8.286 -10.493 -35.449 1.00 80.69 141 ARG A CA 1
ATOM 1169 C C . ARG A 1 141 ? 9.288 -9.990 -36.493 1.00 80.69 141 ARG A C 1
ATOM 1171 O O . ARG A 1 141 ? 10.471 -9.916 -36.205 1.00 80.69 141 ARG A O 1
ATOM 1178 N N . ASN A 1 142 ? 8.831 -9.662 -37.699 1.00 87.50 142 ASN A N 1
ATOM 1179 C CA . ASN A 1 142 ? 9.675 -9.121 -38.767 1.00 87.50 142 ASN A CA 1
ATOM 1180 C C . ASN A 1 142 ? 9.870 -7.595 -38.687 1.00 87.50 142 ASN A C 1
ATOM 1182 O O . ASN A 1 142 ? 10.550 -7.019 -39.533 1.00 87.50 142 ASN A O 1
ATOM 1186 N N . SER A 1 143 ? 9.262 -6.926 -37.706 1.00 90.19 143 SER A N 1
ATOM 1187 C CA . SER A 1 143 ? 9.509 -5.519 -37.420 1.00 90.19 143 SER A CA 1
ATOM 1188 C C . SER A 1 143 ? 10.862 -5.354 -36.741 1.00 90.19 143 SER A C 1
ATOM 1190 O O . SER A 1 143 ? 11.128 -5.987 -35.722 1.00 90.19 143 SER A O 1
ATOM 1192 N N . ILE A 1 144 ? 11.663 -4.407 -37.229 1.00 90.12 144 ILE A N 1
ATOM 1193 C CA . ILE A 1 144 ? 12.916 -4.010 -36.573 1.00 90.12 144 ILE A CA 1
ATOM 1194 C C . ILE A 1 144 ? 12.692 -3.535 -35.128 1.00 90.12 144 ILE A C 1
ATOM 1196 O O . ILE A 1 144 ? 13.578 -3.670 -34.300 1.00 90.12 144 ILE A O 1
ATOM 1200 N N . TYR A 1 145 ? 11.501 -3.020 -34.800 1.00 93.50 145 TYR A N 1
ATOM 1201 C CA . TYR A 1 145 ? 11.167 -2.523 -33.461 1.00 93.50 145 TYR A CA 1
ATOM 1202 C C . TYR A 1 145 ? 10.593 -3.589 -32.523 1.00 93.50 145 TYR A C 1
ATOM 1204 O O . TYR A 1 145 ? 10.412 -3.312 -31.337 1.00 93.50 145 TYR A O 1
ATOM 1212 N N . TYR A 1 146 ? 10.316 -4.799 -33.022 1.00 93.06 146 TYR A N 1
ATOM 1213 C CA . TYR A 1 146 ? 9.773 -5.889 -32.206 1.00 93.06 146 TYR A CA 1
ATOM 1214 C C . TYR A 1 146 ? 10.702 -6.245 -31.041 1.00 93.06 146 TYR A C 1
ATOM 1216 O O . TYR A 1 146 ? 10.252 -6.493 -29.923 1.00 93.06 146 TYR A O 1
ATOM 1224 N N . GLU A 1 147 ? 12.009 -6.211 -31.295 1.00 93.44 147 GLU A N 1
ATOM 1225 C CA . GLU A 1 147 ? 13.047 -6.450 -30.297 1.00 93.44 147 GLU A CA 1
ATOM 1226 C C . GLU A 1 147 ? 12.977 -5.419 -29.160 1.00 93.44 147 GLU A C 1
ATOM 1228 O O . GLU A 1 147 ? 12.906 -5.786 -27.990 1.00 93.44 147 GLU A O 1
ATOM 1233 N N . TYR A 1 148 ? 12.879 -4.129 -29.498 1.00 94.19 148 TYR A N 1
ATOM 1234 C CA . TYR A 1 148 ? 12.720 -3.065 -28.507 1.00 94.19 148 TYR A CA 1
ATOM 1235 C C . TYR A 1 148 ? 11.450 -3.226 -27.676 1.00 94.19 148 TYR A C 1
ATOM 1237 O O . TYR A 1 148 ? 11.496 -3.125 -26.453 1.00 94.19 148 TYR A O 1
ATOM 1245 N N . ILE A 1 149 ? 10.316 -3.495 -28.329 1.00 94.56 149 ILE A N 1
ATOM 1246 C CA . ILE A 1 149 ? 9.035 -3.713 -27.644 1.00 94.56 149 ILE A CA 1
ATOM 1247 C C . ILE A 1 149 ? 9.153 -4.892 -26.676 1.00 94.56 149 ILE A C 1
ATOM 1249 O O . ILE A 1 149 ? 8.717 -4.790 -25.531 1.00 94.56 149 ILE A O 1
ATOM 1253 N N . SER A 1 150 ? 9.811 -5.971 -27.106 1.00 94.38 150 SER A N 1
ATOM 1254 C CA . SER A 1 150 ? 10.071 -7.140 -26.268 1.00 94.38 150 SER A CA 1
ATOM 1255 C C . SER A 1 150 ? 10.932 -6.779 -25.061 1.00 94.38 150 SER A C 1
ATOM 1257 O O . SER A 1 150 ? 10.623 -7.213 -23.957 1.00 94.38 150 SER A O 1
ATOM 1259 N N . TYR A 1 151 ? 11.968 -5.952 -25.224 1.00 95.25 151 TYR A N 1
ATOM 1260 C CA . TYR A 1 151 ? 12.769 -5.479 -24.093 1.00 95.25 151 TYR A CA 1
ATOM 1261 C C . TYR A 1 151 ? 11.939 -4.692 -23.085 1.00 95.25 151 TYR A C 1
ATOM 1263 O O . TYR A 1 151 ? 12.031 -4.978 -21.897 1.00 95.25 151 TYR A O 1
ATOM 1271 N N . ILE A 1 152 ? 11.081 -3.774 -23.539 1.00 94.25 152 ILE A N 1
ATOM 1272 C CA . ILE A 1 152 ? 10.191 -3.036 -22.633 1.00 94.25 152 ILE A CA 1
ATOM 1273 C C . ILE A 1 152 ? 9.233 -3.981 -21.902 1.00 94.25 152 ILE A C 1
ATOM 1275 O O . ILE A 1 152 ? 9.080 -3.858 -20.692 1.00 94.25 152 ILE A O 1
ATOM 1279 N N . ALA A 1 153 ? 8.647 -4.960 -22.595 1.00 92.62 153 ALA A N 1
ATOM 1280 C CA . ALA A 1 153 ? 7.780 -5.951 -21.962 1.00 92.62 153 ALA A CA 1
ATOM 1281 C C . ALA A 1 153 ? 8.515 -6.749 -20.868 1.00 92.62 153 ALA A C 1
ATOM 1283 O O . ALA A 1 153 ? 7.984 -6.911 -19.774 1.00 92.62 153 ALA A O 1
ATOM 1284 N N . HIS A 1 154 ? 9.759 -7.173 -21.119 1.00 94.88 154 HIS A N 1
ATOM 1285 C CA . HIS A 1 154 ? 10.566 -7.859 -20.107 1.00 94.88 154 HIS A CA 1
ATOM 1286 C C . HIS A 1 154 ? 10.904 -6.952 -18.921 1.00 94.88 154 HIS A C 1
ATOM 1288 O O . HIS A 1 154 ? 10.856 -7.425 -17.793 1.00 94.88 154 HIS A O 1
ATOM 1294 N N . VAL A 1 155 ? 11.204 -5.665 -19.144 1.00 91.38 155 VAL A N 1
ATOM 1295 C CA . VAL A 1 155 ? 11.404 -4.700 -18.047 1.00 91.38 155 VAL A CA 1
ATOM 1296 C C . VAL A 1 155 ? 10.165 -4.650 -17.157 1.00 91.38 155 VAL A C 1
ATOM 1298 O O . VAL A 1 155 ? 10.292 -4.814 -15.950 1.00 91.38 155 VAL A O 1
ATOM 1301 N N . VAL A 1 156 ? 8.973 -4.501 -17.744 1.00 89.06 156 VAL A N 1
ATOM 1302 C CA . VAL A 1 156 ? 7.705 -4.458 -16.996 1.00 89.06 156 VAL A CA 1
ATOM 1303 C C . VAL A 1 156 ? 7.509 -5.738 -16.186 1.00 89.06 156 VAL A C 1
ATOM 1305 O O . VAL A 1 156 ? 7.325 -5.677 -14.974 1.00 89.06 156 VAL A O 1
ATOM 1308 N N . THR A 1 157 ? 7.590 -6.902 -16.836 1.00 88.56 157 THR A N 1
ATOM 1309 C CA . THR A 1 157 ? 7.351 -8.194 -16.181 1.00 88.56 157 THR A CA 1
ATOM 1310 C C . THR A 1 157 ? 8.356 -8.466 -15.066 1.00 88.56 157 THR A C 1
ATOM 1312 O O . THR A 1 157 ? 7.968 -8.899 -13.987 1.00 88.56 157 THR A O 1
ATOM 1315 N N . LEU A 1 158 ? 9.645 -8.218 -15.304 1.00 87.69 158 LEU A N 1
ATOM 1316 C CA . LEU A 1 158 ? 10.696 -8.503 -14.326 1.00 87.69 158 LEU A CA 1
ATOM 1317 C C . LEU A 1 158 ? 10.673 -7.517 -13.161 1.00 87.69 158 LEU A C 1
ATOM 1319 O O . LEU A 1 158 ? 10.938 -7.924 -12.034 1.00 87.69 158 LEU A O 1
ATOM 1323 N N . TYR A 1 159 ? 10.329 -6.255 -13.419 1.00 83.00 159 TYR A N 1
ATOM 1324 C CA . TYR A 1 159 ? 10.108 -5.266 -12.372 1.00 83.00 159 TYR A CA 1
ATOM 1325 C C . TYR A 1 159 ? 8.936 -5.670 -11.467 1.00 83.00 159 TYR A C 1
ATOM 1327 O O . TYR A 1 159 ? 9.109 -5.764 -10.256 1.00 83.00 159 TYR A O 1
ATOM 1335 N N . GLN A 1 160 ? 7.783 -6.013 -12.055 1.00 80.19 160 GLN A N 1
ATOM 1336 C CA . GLN A 1 160 ? 6.603 -6.473 -11.309 1.00 80.19 160 GLN A CA 1
ATOM 1337 C C . GLN A 1 160 ? 6.859 -7.770 -10.535 1.00 80.19 160 GLN A C 1
ATOM 1339 O O . GLN A 1 160 ? 6.373 -7.934 -9.424 1.00 80.19 160 GLN A O 1
ATOM 1344 N N . ALA A 1 161 ? 7.653 -8.682 -11.096 1.00 79.00 161 ALA A N 1
ATOM 1345 C CA . ALA A 1 161 ? 8.047 -9.923 -10.435 1.00 79.00 161 ALA A CA 1
ATOM 1346 C C . ALA A 1 161 ? 9.185 -9.743 -9.409 1.00 79.00 161 ALA A C 1
ATOM 1348 O O . ALA A 1 161 ? 9.748 -10.741 -8.961 1.00 79.00 161 ALA A O 1
ATOM 1349 N N . ARG A 1 162 ? 9.587 -8.499 -9.098 1.00 75.31 162 ARG A N 1
ATOM 1350 C CA . ARG A 1 162 ? 10.716 -8.151 -8.214 1.00 75.31 162 ARG A CA 1
ATOM 1351 C C . ARG A 1 162 ? 12.046 -8.830 -8.591 1.00 75.31 162 ARG A C 1
ATOM 1353 O O . ARG A 1 162 ? 12.969 -8.918 -7.788 1.00 75.31 162 ARG A O 1
ATOM 1360 N N . ASN A 1 163 ? 12.216 -9.246 -9.849 1.00 80.69 163 ASN A N 1
ATOM 1361 C CA . ASN A 1 163 ? 13.490 -9.747 -10.370 1.00 80.69 163 ASN A CA 1
ATOM 1362 C C . ASN A 1 163 ? 14.330 -8.582 -10.913 1.00 80.69 163 ASN A C 1
ATOM 1364 O O . ASN A 1 163 ? 14.544 -8.417 -12.120 1.00 80.69 163 ASN A O 1
ATOM 1368 N N . LEU A 1 164 ? 14.782 -7.739 -9.986 1.00 78.75 164 LEU A N 1
ATOM 1369 C CA . LEU A 1 164 ? 15.370 -6.433 -10.288 1.00 78.75 164 LEU A CA 1
ATOM 1370 C C . LEU A 1 164 ? 16.712 -6.546 -11.022 1.00 78.75 164 LEU A C 1
ATOM 1372 O O . LEU A 1 164 ? 17.006 -5.741 -11.905 1.00 78.75 164 LEU A O 1
ATOM 1376 N N . ARG A 1 165 ? 17.494 -7.593 -10.739 1.00 76.81 165 ARG A N 1
ATOM 1377 C CA . ARG A 1 165 ? 18.745 -7.876 -11.455 1.00 76.81 165 ARG A CA 1
ATOM 1378 C C . ARG A 1 165 ? 18.495 -8.201 -12.926 1.00 76.81 165 ARG A C 1
ATOM 1380 O O . ARG A 1 165 ? 19.135 -7.642 -13.813 1.00 76.81 165 ARG A O 1
ATOM 1387 N N . ALA A 1 166 ? 17.538 -9.086 -13.208 1.00 82.25 166 ALA A N 1
ATOM 1388 C CA . ALA A 1 166 ? 17.191 -9.414 -14.586 1.00 82.25 166 ALA A CA 1
ATOM 1389 C C . ALA A 1 166 ? 16.595 -8.203 -15.321 1.00 82.25 166 ALA A C 1
ATOM 1391 O O . ALA A 1 166 ? 16.903 -7.984 -16.494 1.00 82.25 166 ALA A O 1
ATOM 1392 N N . CYS A 1 167 ? 15.784 -7.398 -14.624 1.00 86.06 167 CYS A N 1
ATOM 1393 C CA . CYS A 1 167 ? 15.185 -6.173 -15.150 1.00 86.06 167 CYS A CA 1
ATOM 1394 C C . CYS A 1 167 ? 16.247 -5.221 -15.728 1.00 86.06 167 CYS A C 1
ATOM 1396 O O . CYS A 1 167 ? 16.138 -4.787 -16.881 1.00 86.06 167 CYS A O 1
ATOM 1398 N N . GLN A 1 168 ? 17.334 -4.997 -14.985 1.00 83.44 168 GLN A N 1
ATOM 1399 C CA . GLN A 1 168 ? 18.442 -4.129 -15.388 1.00 83.44 168 GLN A CA 1
ATOM 1400 C C . GLN A 1 168 ? 19.063 -4.530 -16.742 1.00 83.44 168 GLN A C 1
ATOM 1402 O O . GLN A 1 168 ? 19.311 -3.668 -17.595 1.00 83.44 168 GLN A O 1
ATOM 1407 N N . PHE A 1 169 ? 19.227 -5.829 -17.028 1.00 87.06 169 PHE A N 1
ATOM 1408 C CA . PHE A 1 169 ? 19.747 -6.280 -18.328 1.00 87.06 169 PHE A CA 1
ATOM 1409 C C . PHE A 1 169 ? 18.862 -5.853 -19.504 1.00 87.06 169 PHE A C 1
ATOM 1411 O O . PHE A 1 169 ? 19.372 -5.469 -20.562 1.00 87.06 169 PHE A O 1
ATOM 1418 N N . PHE A 1 170 ? 17.541 -5.903 -19.340 1.00 92.12 170 PHE A N 1
ATOM 1419 C CA . PHE A 1 170 ? 16.604 -5.518 -20.394 1.00 92.12 170 PHE A CA 1
ATOM 1420 C C . PHE A 1 170 ? 16.467 -4.002 -20.531 1.00 92.12 170 PHE A C 1
ATOM 1422 O O . PHE A 1 170 ? 16.356 -3.515 -21.659 1.00 92.12 170 PHE A O 1
ATOM 1429 N N . MET A 1 171 ? 16.584 -3.248 -19.432 1.00 89.25 171 MET A N 1
ATOM 1430 C CA . MET A 1 171 ? 16.680 -1.784 -19.479 1.00 89.25 171 MET A CA 1
ATOM 1431 C C . MET A 1 171 ? 17.871 -1.364 -20.348 1.00 89.25 171 MET A C 1
ATOM 1433 O O . MET A 1 171 ? 17.714 -0.604 -21.306 1.00 89.25 171 MET A O 1
ATOM 1437 N N . LYS A 1 172 ? 19.050 -1.939 -20.088 1.00 85.38 172 LYS A N 1
ATOM 1438 C CA . LYS A 1 172 ? 20.275 -1.690 -20.861 1.00 85.38 172 LYS A CA 1
ATOM 1439 C C . LYS A 1 172 ? 20.106 -2.013 -22.346 1.00 85.38 172 LYS A C 1
ATOM 1441 O O . LYS A 1 172 ? 20.399 -1.169 -23.194 1.00 85.38 172 LYS A O 1
ATOM 1446 N N . ARG A 1 173 ? 19.573 -3.195 -22.674 1.00 90.31 173 ARG A N 1
ATOM 1447 C CA . ARG A 1 173 ? 19.306 -3.599 -24.067 1.00 90.31 173 ARG A CA 1
ATOM 1448 C C . ARG A 1 173 ? 18.355 -2.636 -24.781 1.00 90.31 173 ARG A C 1
ATOM 1450 O O . ARG A 1 173 ? 18.600 -2.277 -25.932 1.00 90.31 173 ARG A O 1
ATOM 1457 N N . ALA A 1 174 ? 17.317 -2.153 -24.096 1.00 91.50 174 ALA A N 1
ATOM 1458 C CA . ALA A 1 174 ? 16.417 -1.143 -24.644 1.00 91.50 174 ALA A CA 1
ATOM 1459 C C . ALA A 1 174 ? 17.166 0.165 -24.968 1.00 91.50 174 ALA A C 1
ATOM 1461 O O . ALA A 1 174 ? 17.007 0.723 -26.061 1.00 91.50 174 ALA A O 1
ATOM 1462 N N . PHE A 1 175 ? 18.028 0.657 -24.074 1.00 85.69 175 PHE A N 1
ATOM 1463 C CA . PHE A 1 175 ? 18.809 1.863 -24.362 1.00 85.69 175 PHE A CA 1
ATOM 1464 C C . PHE A 1 175 ? 19.755 1.688 -25.544 1.00 85.69 175 PHE A C 1
ATOM 1466 O O . PHE A 1 175 ? 19.741 2.541 -26.438 1.00 85.69 175 PHE A O 1
ATOM 1473 N N . GLU A 1 176 ? 20.510 0.588 -25.577 1.00 86.06 176 GLU A N 1
ATOM 1474 C CA . GLU A 1 176 ? 21.436 0.259 -26.663 1.00 86.06 176 GLU A CA 1
ATOM 1475 C C . GLU A 1 176 ? 20.715 0.188 -28.014 1.00 86.06 176 GLU A C 1
ATOM 1477 O O . GLU A 1 176 ? 21.160 0.806 -28.986 1.00 86.06 176 GLU A O 1
ATOM 1482 N N . PHE A 1 177 ? 19.557 -0.475 -28.065 1.00 89.88 177 PHE A N 1
ATOM 1483 C CA . PHE A 1 177 ? 18.711 -0.508 -29.256 1.00 89.88 177 PHE A CA 1
ATOM 1484 C C . PHE A 1 177 ? 18.339 0.911 -29.708 1.00 89.88 177 PHE A C 1
ATOM 1486 O O . PHE A 1 177 ? 18.498 1.268 -30.877 1.00 89.88 177 PHE A O 1
ATOM 1493 N N . SER A 1 178 ? 17.887 1.756 -28.774 1.00 84.50 178 SER A N 1
ATOM 1494 C CA . SER A 1 178 ? 17.450 3.128 -29.067 1.00 84.50 178 SER A CA 1
ATOM 1495 C C . SER A 1 178 ? 18.587 4.084 -29.456 1.00 84.50 178 SER A C 1
ATOM 1497 O O . SER A 1 178 ? 18.322 5.238 -29.809 1.00 84.50 178 SER A O 1
ATOM 1499 N N . ALA A 1 179 ? 19.843 3.671 -29.275 1.00 83.12 179 ALA A N 1
ATOM 1500 C CA . ALA A 1 179 ? 21.032 4.423 -29.665 1.00 83.12 179 ALA A CA 1
ATOM 1501 C C . ALA A 1 179 ? 21.533 4.018 -31.058 1.00 83.12 179 ALA A C 1
ATOM 1503 O O . ALA A 1 179 ? 22.060 4.866 -31.769 1.00 83.12 179 ALA A O 1
ATOM 1504 N N . LYS A 1 180 ? 21.349 2.750 -31.443 1.00 85.75 180 LYS A N 1
ATOM 1505 C CA . LYS A 1 180 ? 21.843 2.187 -32.711 1.00 85.75 180 LYS A CA 1
ATOM 1506 C C . LYS A 1 180 ? 20.817 2.217 -33.844 1.00 85.75 180 LYS A C 1
ATOM 1508 O O . LYS A 1 180 ? 21.201 2.129 -35.004 1.00 85.75 180 LYS A O 1
ATOM 1513 N N . THR A 1 181 ? 19.531 2.321 -33.519 1.00 85.06 181 THR A N 1
ATOM 1514 C CA . THR A 1 181 ? 18.447 2.177 -34.498 1.00 85.06 181 THR A CA 1
ATOM 1515 C C . THR A 1 181 ? 17.853 3.528 -34.868 1.00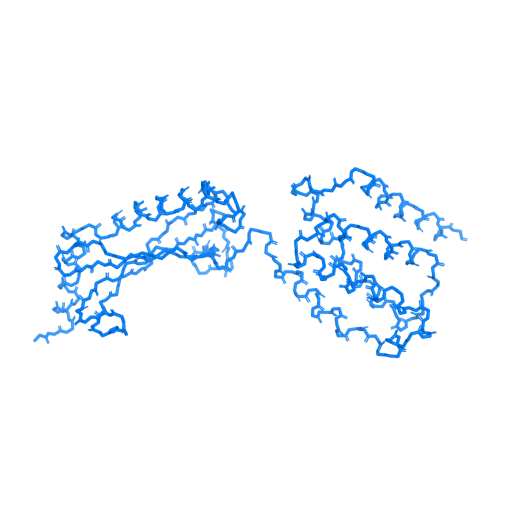 85.06 181 THR A C 1
ATOM 1517 O O . THR A 1 181 ? 17.465 4.303 -33.992 1.00 85.06 181 THR A O 1
ATOM 1520 N N . GLU A 1 182 ? 17.720 3.789 -36.167 1.00 87.88 182 GLU A N 1
ATOM 1521 C CA . GLU A 1 182 ? 16.970 4.938 -36.667 1.00 87.88 182 GLU A CA 1
ATOM 1522 C C . GLU A 1 182 ? 15.477 4.788 -36.326 1.00 87.88 182 GLU A C 1
ATOM 1524 O O . GLU A 1 182 ? 14.844 3.757 -36.583 1.00 87.88 182 GLU A O 1
ATOM 1529 N N . VAL A 1 183 ? 14.906 5.812 -35.692 1.00 86.06 183 VAL A N 1
ATOM 1530 C CA . VAL A 1 183 ? 13.535 5.771 -35.173 1.00 86.06 183 VAL A CA 1
ATOM 1531 C C . VAL A 1 183 ? 12.594 6.476 -36.144 1.00 86.06 183 VAL A C 1
ATOM 1533 O O . VAL A 1 183 ? 12.663 7.696 -36.298 1.00 86.06 183 VAL A O 1
ATOM 1536 N N . LYS A 1 184 ? 11.681 5.710 -36.748 1.00 89.62 184 LYS A N 1
ATOM 1537 C CA . LYS A 1 184 ? 10.582 6.222 -37.572 1.00 89.62 184 LYS A CA 1
ATOM 1538 C C . LYS A 1 184 ? 9.673 7.132 -36.756 1.00 89.62 184 LYS A C 1
ATOM 1540 O O . LYS A 1 184 ? 9.455 6.886 -35.570 1.00 89.62 184 LYS A O 1
ATOM 1545 N N . ASP A 1 185 ? 9.124 8.157 -37.403 1.00 88.31 185 ASP A N 1
ATOM 1546 C CA . ASP A 1 185 ? 8.315 9.192 -36.746 1.00 88.31 185 ASP A CA 1
ATOM 1547 C C . ASP A 1 185 ? 7.155 8.620 -35.929 1.00 88.31 185 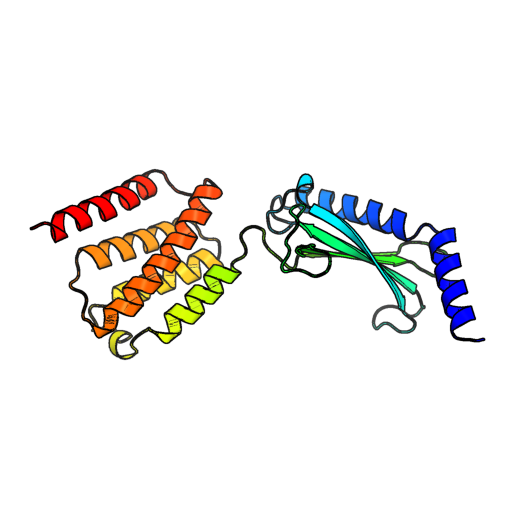ASP A C 1
ATOM 1549 O O . ASP A 1 185 ? 6.961 8.996 -34.776 1.00 88.31 185 ASP A O 1
ATOM 1553 N N . ASP A 1 186 ? 6.460 7.633 -36.485 1.00 89.62 186 ASP A N 1
ATOM 1554 C CA . ASP A 1 186 ? 5.340 6.944 -35.841 1.00 89.62 186 ASP A CA 1
ATOM 1555 C C . ASP A 1 186 ? 5.726 6.063 -34.639 1.00 89.62 186 ASP A C 1
ATOM 1557 O O . ASP A 1 186 ? 4.850 5.612 -33.908 1.00 89.62 186 ASP A O 1
ATOM 1561 N N . PHE A 1 187 ? 7.020 5.822 -34.409 1.00 92.50 187 PHE A N 1
ATOM 1562 C CA . PHE A 1 187 ? 7.539 5.072 -33.263 1.00 92.50 187 PHE A CA 1
ATOM 1563 C C . PHE A 1 187 ? 8.240 5.969 -32.231 1.00 92.50 187 PHE A C 1
ATOM 1565 O O . PHE A 1 187 ? 8.546 5.529 -31.118 1.00 92.50 187 PHE A O 1
ATOM 1572 N N . LYS A 1 188 ? 8.484 7.246 -32.563 1.00 90.75 188 LYS A N 1
ATOM 1573 C CA . LYS A 1 188 ? 9.179 8.198 -31.679 1.00 90.75 188 LYS A CA 1
ATOM 1574 C C . LYS A 1 188 ? 8.439 8.416 -30.366 1.00 90.75 188 LYS A C 1
ATOM 1576 O O . LYS A 1 188 ? 9.086 8.508 -29.322 1.00 90.75 188 LYS A O 1
ATOM 1581 N N . GLU A 1 189 ? 7.108 8.483 -30.401 1.00 91.44 189 GLU A N 1
ATOM 1582 C CA . GLU A 1 189 ? 6.311 8.688 -29.190 1.00 91.44 189 GLU A CA 1
ATOM 1583 C C . GLU A 1 189 ? 6.432 7.502 -28.227 1.00 91.44 189 GLU A C 1
ATOM 1585 O O . GLU A 1 189 ? 6.697 7.708 -27.040 1.00 91.44 189 GLU A O 1
ATOM 1590 N N . TYR A 1 190 ? 6.352 6.271 -28.744 1.00 93.06 190 TYR A N 1
ATOM 1591 C CA . TYR A 1 190 ? 6.562 5.063 -27.947 1.00 93.06 190 TYR A CA 1
ATOM 1592 C C . TYR A 1 190 ? 7.953 5.051 -27.301 1.00 93.06 190 TYR A C 1
ATOM 1594 O O . TYR A 1 190 ? 8.052 4.904 -26.087 1.00 93.06 190 TYR A O 1
ATOM 1602 N N . ILE A 1 191 ? 9.014 5.324 -28.077 1.00 91.19 191 ILE A N 1
ATOM 1603 C CA . ILE A 1 191 ? 10.403 5.420 -27.581 1.00 91.19 191 ILE A CA 1
ATOM 1604 C C . ILE A 1 191 ? 10.565 6.494 -26.496 1.00 91.19 191 ILE A C 1
ATOM 1606 O O . ILE A 1 191 ? 11.364 6.341 -25.569 1.00 91.19 191 ILE A O 1
ATOM 1610 N N . LYS A 1 192 ? 9.866 7.626 -26.626 1.00 88.69 192 LYS A N 1
ATOM 1611 C CA . LYS A 1 192 ? 9.925 8.713 -25.644 1.00 88.69 192 LYS A CA 1
ATOM 1612 C C . LYS A 1 192 ? 9.296 8.275 -24.322 1.00 88.69 192 LYS A C 1
ATOM 1614 O O . LYS A 1 192 ? 9.919 8.451 -23.275 1.00 88.69 192 LYS A O 1
ATOM 1619 N N . LYS A 1 193 ? 8.091 7.696 -24.368 1.00 88.88 193 LYS A N 1
ATOM 1620 C CA . LYS A 1 193 ? 7.373 7.253 -23.166 1.00 88.88 193 LYS A CA 1
ATOM 1621 C C . LYS A 1 193 ? 8.047 6.062 -22.491 1.00 88.88 193 LYS A C 1
ATOM 1623 O O . LYS A 1 193 ? 8.216 6.087 -21.278 1.00 88.88 193 LYS A O 1
ATOM 1628 N N . SER A 1 194 ? 8.528 5.080 -23.253 1.00 90.69 194 SER A N 1
ATOM 1629 C CA . SER A 1 194 ? 9.265 3.934 -22.703 1.00 90.69 194 SER A CA 1
ATOM 1630 C C . SER A 1 194 ? 10.545 4.354 -21.987 1.00 90.69 194 SER A C 1
ATOM 1632 O O . SER A 1 194 ? 10.879 3.795 -20.950 1.00 90.69 194 SER A O 1
ATOM 1634 N N . LYS A 1 195 ? 11.261 5.366 -22.491 1.00 87.00 195 LYS A N 1
ATOM 1635 C CA . LYS A 1 195 ? 12.435 5.909 -21.794 1.00 87.00 195 LYS A CA 1
ATOM 1636 C C . LYS A 1 195 ? 12.078 6.594 -20.489 1.00 87.00 195 LYS A C 1
ATOM 1638 O O . LYS A 1 195 ? 12.830 6.443 -19.536 1.00 87.00 195 LYS A O 1
ATOM 1643 N N . LYS A 1 196 ? 10.975 7.348 -20.451 1.00 83.69 196 LYS A N 1
ATOM 1644 C CA . LYS A 1 196 ? 10.484 7.951 -19.206 1.00 83.69 196 LYS A CA 1
ATOM 1645 C C . LYS A 1 196 ? 10.183 6.854 -18.179 1.00 83.69 196 LYS A C 1
ATOM 1647 O O . LYS A 1 196 ? 10.725 6.906 -17.085 1.00 83.69 196 LYS A O 1
ATOM 1652 N N . TYR A 1 197 ? 9.444 5.827 -18.594 1.00 85.69 197 TYR A N 1
ATOM 1653 C CA . TYR A 1 197 ? 9.126 4.663 -17.767 1.00 85.69 197 TYR A CA 1
ATOM 1654 C C . TYR A 1 197 ? 10.383 3.971 -17.213 1.00 85.69 197 TYR A C 1
ATOM 1656 O O . TYR A 1 197 ? 10.523 3.798 -16.007 1.00 85.69 197 TYR A O 1
ATOM 1664 N N . ILE A 1 198 ? 11.347 3.643 -18.084 1.00 86.75 198 ILE A N 1
ATOM 1665 C CA . ILE A 1 198 ? 12.601 3.007 -17.658 1.00 86.75 198 ILE A CA 1
ATOM 1666 C C . ILE A 1 198 ? 13.399 3.914 -16.708 1.00 86.75 198 ILE A C 1
ATOM 1668 O O . ILE A 1 198 ? 14.027 3.410 -15.783 1.00 86.75 198 ILE A O 1
ATOM 1672 N N . LYS A 1 199 ? 13.394 5.237 -16.919 1.00 80.62 199 LYS A N 1
ATOM 1673 C CA . LYS A 1 199 ? 14.060 6.184 -16.014 1.00 80.62 199 LYS A CA 1
ATOM 1674 C C . LYS A 1 199 ? 13.426 6.198 -14.627 1.00 80.62 199 LYS A C 1
ATOM 1676 O O . LYS A 1 199 ? 14.179 6.216 -13.668 1.00 80.62 199 LYS A O 1
ATOM 1681 N N . GLY A 1 200 ? 12.098 6.135 -14.528 1.00 77.50 200 GLY A N 1
ATOM 1682 C CA . GLY A 1 200 ? 11.412 6.016 -13.236 1.00 77.50 200 GLY A CA 1
ATOM 1683 C C . GLY A 1 200 ? 11.863 4.771 -12.471 1.00 77.50 200 GLY A C 1
ATOM 1684 O O . GLY A 1 200 ? 12.289 4.871 -11.326 1.00 77.50 200 GLY A O 1
ATOM 1685 N N . ILE A 1 201 ? 11.905 3.618 -13.150 1.00 79.69 201 ILE A N 1
ATOM 1686 C CA . ILE A 1 201 ? 12.436 2.377 -12.562 1.00 79.69 201 ILE A CA 1
ATOM 1687 C C . ILE A 1 201 ? 13.907 2.537 -12.158 1.00 79.69 201 ILE A C 1
ATOM 1689 O O . ILE A 1 201 ? 14.300 2.088 -11.090 1.00 79.69 201 ILE A O 1
ATOM 1693 N N . ALA A 1 202 ? 14.737 3.161 -12.997 1.00 77.75 202 ALA A N 1
ATOM 1694 C CA . ALA A 1 202 ? 16.152 3.360 -12.689 1.00 77.75 202 ALA A CA 1
ATOM 1695 C C . ALA A 1 202 ? 16.359 4.259 -11.459 1.00 77.75 202 ALA A C 1
ATOM 1697 O O . ALA A 1 202 ? 17.188 3.935 -10.618 1.00 77.75 202 ALA A O 1
ATOM 1698 N N . SER A 1 203 ? 15.607 5.356 -11.337 1.00 73.62 203 SER A N 1
ATOM 1699 C CA . SER A 1 203 ? 15.644 6.228 -10.157 1.00 73.62 203 SER A CA 1
ATOM 1700 C C . SER A 1 203 ? 15.295 5.457 -8.888 1.00 73.62 203 SER A C 1
ATOM 1702 O O . SER A 1 203 ? 16.086 5.466 -7.951 1.00 73.62 203 SER A O 1
ATOM 1704 N N . TYR A 1 204 ? 14.200 4.693 -8.919 1.00 71.25 204 TYR A N 1
ATOM 1705 C CA . TYR A 1 204 ? 13.791 3.825 -7.816 1.00 71.25 204 TYR A CA 1
ATOM 1706 C C . TYR A 1 204 ? 14.889 2.827 -7.418 1.00 71.25 204 TYR A C 1
ATOM 1708 O O . TYR A 1 204 ? 15.307 2.765 -6.267 1.00 71.25 204 TYR A O 1
ATOM 1716 N N . LEU A 1 205 ? 15.436 2.082 -8.385 1.00 72.88 205 LEU A N 1
ATOM 1717 C CA . LEU A 1 205 ? 16.491 1.104 -8.100 1.00 72.88 205 LEU A CA 1
ATOM 1718 C C . LEU A 1 205 ? 17.747 1.753 -7.500 1.00 72.88 205 LEU A C 1
ATOM 1720 O O . LEU A 1 205 ? 18.429 1.125 -6.691 1.00 72.88 205 LEU A O 1
ATOM 1724 N N . ASN A 1 206 ? 18.068 2.982 -7.910 1.00 69.31 206 ASN A N 1
ATOM 1725 C CA . ASN A 1 206 ? 19.197 3.734 -7.375 1.00 69.31 206 ASN A CA 1
ATOM 1726 C C . ASN A 1 206 ? 18.950 4.171 -5.925 1.00 69.31 206 ASN A C 1
ATOM 1728 O O . ASN A 1 206 ? 19.837 4.026 -5.089 1.00 69.31 206 ASN A O 1
ATOM 1732 N N . GLU A 1 207 ? 17.751 4.670 -5.624 1.00 64.31 207 GLU A N 1
ATOM 1733 C CA . GLU A 1 207 ? 17.344 5.081 -4.274 1.00 64.31 207 GLU A CA 1
ATOM 1734 C C . GLU A 1 207 ? 17.351 3.905 -3.291 1.00 64.31 207 GLU A C 1
ATOM 1736 O O . GLU A 1 207 ? 17.806 4.054 -2.158 1.00 64.31 207 GLU A O 1
ATOM 1741 N N . CYS A 1 208 ? 16.967 2.710 -3.746 1.00 62.09 208 CYS A N 1
ATOM 1742 C CA . CYS A 1 208 ? 17.026 1.491 -2.939 1.00 62.09 208 CYS A CA 1
ATOM 1743 C C . CYS A 1 208 ? 18.436 0.874 -2.826 1.00 62.09 208 CYS A C 1
ATOM 1745 O O . CYS A 1 208 ? 18.604 -0.132 -2.140 1.00 62.09 208 CYS A O 1
ATOM 1747 N N . GLY A 1 209 ? 19.453 1.407 -3.517 1.00 65.06 209 GLY A N 1
ATOM 1748 C CA . GLY A 1 209 ? 20.799 0.816 -3.547 1.00 65.06 209 GLY A CA 1
ATOM 1749 C C . GLY A 1 209 ? 20.878 -0.538 -4.272 1.00 65.06 209 GLY A C 1
ATOM 1750 O O . GLY A 1 209 ? 21.767 -1.339 -3.996 1.00 65.06 209 GLY A O 1
ATOM 1751 N N . LEU A 1 210 ? 19.946 -0.810 -5.192 1.00 65.69 210 LEU A N 1
ATOM 1752 C CA . LEU A 1 210 ? 19.771 -2.102 -5.877 1.00 65.69 210 LEU A CA 1
ATOM 1753 C C . LEU A 1 210 ? 20.341 -2.125 -7.307 1.00 65.69 210 LEU A C 1
ATOM 1755 O O . LEU A 1 210 ? 20.161 -3.106 -8.039 1.00 65.69 210 LEU A O 1
ATOM 1759 N N . ILE A 1 211 ? 21.013 -1.053 -7.732 1.00 65.19 211 ILE A N 1
ATOM 1760 C CA . ILE A 1 211 ? 21.689 -0.997 -9.030 1.00 65.19 211 ILE A CA 1
ATOM 1761 C C . ILE A 1 211 ? 23.092 -1.607 -8.941 1.00 65.19 211 ILE A C 1
ATOM 1763 O O . ILE A 1 211 ? 23.892 -1.227 -8.090 1.00 65.19 211 ILE A O 1
ATOM 1767 N N . GLU A 1 212 ? 23.418 -2.504 -9.877 1.00 63.53 212 GLU A N 1
ATOM 1768 C CA . GLU A 1 212 ? 24.810 -2.904 -10.115 1.00 63.53 212 GLU A CA 1
ATOM 1769 C C . GLU A 1 212 ? 25.592 -1.702 -10.705 1.00 63.53 212 GLU A C 1
ATOM 1771 O O . GLU A 1 212 ? 25.160 -1.085 -11.683 1.00 63.53 212 GLU A O 1
ATOM 1776 N N . GLU A 1 213 ? 26.743 -1.342 -10.116 1.00 56.75 213 GLU A N 1
ATOM 1777 C CA . GLU A 1 213 ? 27.532 -0.132 -10.450 1.00 56.75 213 GLU A CA 1
ATOM 1778 C C . GLU A 1 213 ? 27.8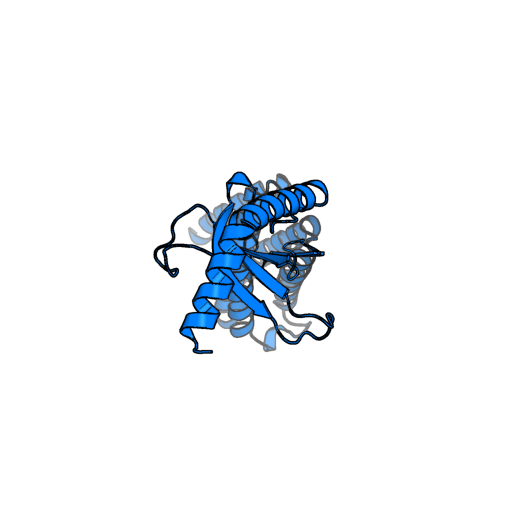45 0.029 -11.956 1.00 56.75 213 GLU A C 1
ATOM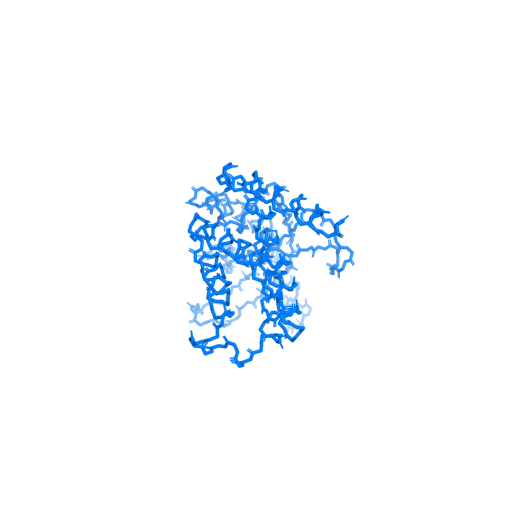 1780 O O . GLU A 1 213 ? 27.971 1.148 -12.461 1.00 56.75 213 GLU A O 1
ATOM 1785 N N . ASP A 1 214 ? 27.926 -1.072 -12.711 1.00 56.88 214 ASP A N 1
ATOM 1786 C CA . ASP A 1 214 ? 28.235 -1.080 -14.145 1.00 56.88 214 ASP A CA 1
ATOM 1787 C C . ASP A 1 214 ? 27.089 -0.559 -15.038 1.00 56.88 214 ASP A C 1
ATOM 1789 O O . ASP A 1 214 ? 27.315 -0.221 -16.211 1.00 56.88 214 ASP A O 1
ATOM 1793 N N . LEU A 1 215 ? 25.863 -0.473 -14.508 1.00 55.38 215 LEU A N 1
ATOM 1794 C CA . LEU A 1 215 ? 24.718 0.115 -15.197 1.00 55.38 215 LEU A CA 1
ATOM 1795 C C . LEU A 1 215 ? 24.682 1.641 -15.075 1.00 55.38 215 LEU A C 1
ATOM 1797 O O . LEU A 1 215 ? 24.434 2.291 -16.094 1.00 55.38 215 LEU A O 1
ATOM 1801 N N . ILE A 1 216 ? 24.977 2.217 -13.901 1.00 53.19 216 ILE A N 1
ATOM 1802 C CA . ILE A 1 216 ? 24.951 3.680 -13.652 1.00 53.19 216 ILE A CA 1
ATOM 1803 C C . ILE A 1 216 ? 25.866 4.409 -14.639 1.00 53.19 216 ILE A C 1
ATOM 1805 O O . ILE A 1 216 ? 25.443 5.338 -15.328 1.00 53.19 216 ILE A O 1
ATOM 1809 N N . VAL A 1 217 ? 27.090 3.901 -14.796 1.00 50.44 217 VAL A N 1
ATOM 1810 C CA . VAL A 1 217 ? 28.100 4.460 -15.705 1.00 50.44 217 VAL A CA 1
ATOM 1811 C C . VAL A 1 217 ? 27.597 4.475 -17.156 1.00 50.44 217 VAL A C 1
ATOM 1813 O O . VAL A 1 217 ? 27.783 5.452 -17.881 1.00 50.44 217 VAL A O 1
ATOM 1816 N N . LYS A 1 218 ? 26.853 3.446 -17.582 1.00 55.00 218 LYS A N 1
ATOM 1817 C CA . LYS A 1 218 ? 26.301 3.368 -18.946 1.00 55.00 218 LYS A CA 1
ATOM 1818 C C . LYS A 1 218 ? 25.096 4.272 -19.172 1.00 55.00 218 LYS A C 1
ATOM 1820 O O . LYS A 1 218 ? 24.908 4.737 -20.298 1.00 55.00 218 LYS A O 1
ATOM 1825 N N . PHE A 1 219 ? 24.285 4.532 -18.146 1.00 55.97 219 PHE A N 1
ATOM 1826 C CA . PHE A 1 219 ? 23.171 5.478 -18.240 1.00 55.97 219 PHE A CA 1
ATOM 1827 C C . PHE A 1 219 ? 23.668 6.892 -18.564 1.00 55.97 219 PHE A C 1
ATOM 1829 O O . PHE A 1 219 ? 23.150 7.532 -19.484 1.00 55.97 219 PHE A O 1
ATOM 1836 N N . GLU A 1 220 ? 24.712 7.345 -17.872 1.00 55.97 220 GLU A N 1
ATOM 1837 C CA . GLU A 1 220 ? 25.308 8.669 -18.072 1.00 55.97 220 GLU A CA 1
ATOM 1838 C C . GLU A 1 220 ? 26.103 8.757 -19.387 1.00 55.97 220 GLU A C 1
ATOM 1840 O O . GLU A 1 220 ? 25.944 9.709 -20.161 1.00 55.97 220 GLU A O 1
ATOM 1845 N N . GLU A 1 221 ? 26.892 7.729 -19.717 1.00 54.88 221 GLU A N 1
ATOM 1846 C CA . GLU A 1 221 ? 27.671 7.670 -20.961 1.00 54.88 221 GLU A CA 1
ATOM 1847 C C . GLU A 1 221 ? 26.790 7.686 -22.224 1.00 54.88 221 GLU A C 1
ATOM 1849 O O . GLU A 1 221 ? 27.115 8.361 -23.210 1.00 54.88 221 GLU A O 1
ATOM 1854 N N . LEU A 1 222 ? 25.644 6.993 -22.213 1.00 53.00 222 LEU A N 1
ATOM 1855 C CA . LEU A 1 222 ? 24.725 6.941 -23.358 1.00 53.00 222 LEU A CA 1
ATOM 1856 C C . LEU A 1 222 ? 23.977 8.265 -23.588 1.00 53.00 222 LEU A C 1
ATOM 1858 O O . LEU A 1 222 ? 23.692 8.614 -24.742 1.00 53.00 222 LEU A O 1
ATOM 1862 N N . GLU A 1 223 ? 23.691 9.040 -22.536 1.00 53.91 223 GLU A N 1
ATOM 1863 C CA . GLU A 1 223 ? 23.170 10.405 -22.688 1.00 53.91 223 GLU A CA 1
ATOM 1864 C C . GLU A 1 223 ? 24.224 11.360 -23.269 1.00 53.91 223 GLU A C 1
ATOM 1866 O O . GLU A 1 223 ? 23.912 12.181 -24.142 1.00 53.91 223 GLU A O 1
ATOM 1871 N N . ILE A 1 224 ? 25.484 11.225 -22.846 1.00 51.28 224 ILE A N 1
ATOM 1872 C CA . ILE A 1 224 ? 26.605 12.045 -23.327 1.00 51.28 224 ILE A CA 1
ATOM 1873 C C . ILE A 1 224 ? 26.909 11.760 -24.807 1.00 51.28 224 ILE A C 1
ATOM 1875 O O . ILE A 1 224 ? 27.115 12.697 -25.588 1.00 51.28 224 ILE A O 1
ATOM 1879 N N . LEU A 1 225 ? 26.889 10.493 -25.232 1.00 43.97 225 LEU A N 1
ATOM 1880 C CA . LEU A 1 225 ? 27.137 10.103 -26.626 1.00 43.97 225 LEU A CA 1
ATOM 1881 C C . LEU A 1 225 ? 26.053 10.626 -27.586 1.00 43.97 225 LEU A C 1
ATOM 1883 O O . LEU A 1 225 ? 26.380 11.092 -28.680 1.00 43.97 225 LEU A O 1
ATOM 1887 N N . LYS A 1 226 ? 24.779 10.671 -27.167 1.00 50.69 226 LYS A N 1
ATOM 1888 C CA . LYS A 1 226 ? 23.693 11.281 -27.963 1.00 50.69 226 LYS A CA 1
ATOM 1889 C C . LYS A 1 226 ? 23.827 12.793 -28.120 1.00 50.69 226 LYS A C 1
ATOM 1891 O O . LYS A 1 226 ? 23.575 13.320 -29.202 1.00 50.69 226 LYS A O 1
ATOM 1896 N N . ARG A 1 227 ? 24.268 13.498 -27.073 1.00 50.19 227 ARG A N 1
ATOM 1897 C CA . ARG A 1 227 ? 24.533 14.948 -27.141 1.00 50.19 227 ARG A CA 1
ATOM 1898 C C . ARG A 1 227 ? 25.682 15.286 -28.096 1.00 50.19 227 ARG A C 1
ATOM 1900 O O . ARG A 1 227 ? 25.676 16.368 -28.676 1.00 50.19 227 ARG A O 1
ATOM 1907 N N . LYS A 1 228 ? 26.648 14.376 -28.273 1.00 43.28 228 LYS A N 1
ATOM 1908 C CA . LYS A 1 228 ? 27.754 14.526 -29.234 1.00 43.28 228 LYS A CA 1
ATOM 1909 C C . LYS A 1 228 ? 27.346 14.183 -30.673 1.00 43.28 228 LYS A C 1
ATOM 1911 O O . LYS A 1 228 ? 27.817 14.848 -31.587 1.00 43.28 228 LYS A O 1
ATOM 1916 N N . ALA A 1 229 ? 26.457 13.208 -30.875 1.00 47.06 229 ALA A N 1
ATOM 1917 C CA . ALA A 1 229 ? 25.961 12.829 -32.203 1.00 47.06 229 ALA A CA 1
ATOM 1918 C C . ALA A 1 229 ? 25.012 13.873 -32.826 1.00 47.06 229 ALA A C 1
ATOM 1920 O O . ALA A 1 229 ? 25.050 14.072 -34.031 1.00 47.06 229 ALA A O 1
ATOM 1921 N N . ASN A 1 230 ? 24.226 14.589 -32.013 1.00 43.38 230 ASN A N 1
ATOM 1922 C CA . ASN A 1 230 ? 23.297 15.636 -32.476 1.00 43.38 230 ASN A CA 1
ATOM 1923 C C . ASN A 1 230 ? 23.941 17.033 -32.643 1.00 43.38 230 ASN A C 1
ATOM 1925 O O . ASN A 1 230 ? 23.233 18.005 -32.894 1.00 43.38 230 ASN A O 1
ATOM 1929 N N . LYS A 1 231 ? 25.259 17.159 -32.430 1.00 43.53 231 LYS A N 1
ATOM 1930 C CA . LYS A 1 231 ? 26.033 18.409 -32.593 1.00 43.53 231 LYS A CA 1
ATOM 1931 C C . LYS A 1 231 ? 26.941 18.406 -33.837 1.00 43.53 231 LYS A C 1
ATOM 1933 O O . LYS A 1 231 ? 27.737 19.330 -33.993 1.00 43.53 231 LYS A O 1
ATOM 1938 N N . LYS A 1 232 ? 26.849 17.381 -34.684 1.00 36.59 232 LYS A N 1
ATOM 1939 C CA . LYS A 1 232 ? 27.464 17.311 -36.016 1.00 36.59 232 LYS A CA 1
ATOM 1940 C C . LYS A 1 232 ? 26.370 17.341 -37.069 1.00 36.59 232 LYS A C 1
ATOM 1942 O O . LYS A 1 232 ? 26.664 17.878 -38.154 1.00 36.59 232 LYS A O 1
#

Foldseek 3Di:
DDVVVVVVVVVCLCVVLVVQVVQVVVLLVVVVVQCVVPVCSLLVDDPVQKDKDWDDKDWDCDDPVDPHIWIKTKIWIFGPQFQPVDDVSTHGQFIKIWTAHSVSHTDDIDTDGPAHPLGCPVLVVLVVVLVVLDDPVCCDPPHLCVLLVVLLVQLVVCVVVVVLVSNLVSLLVNLVSVLPDDADPSCVVSNVSSPVSSVSSVVVCVVVVNDDPVSVVVVVVSVVVVVVVVVD

Sequence (232 aa):
MTLKDVENILTNFSEKHNLKEEALISCRVAMSNCVSDDPEGLGGFRIEEVRLEFVRQEMIFEHYFYDTPFVKTRIGLYKNEENEIYVRNLDPIGYYELDTDLEGESFDDWLIIDEEKDNQMEIVYDLKSLGKVLPDKYLRRNSIYYEYISYIAHVVTLYQARNLRACQFFMKRAFEFSAKTEVKDDFKEYIKKSKKYIKGIASYLNECGLIEEDLIVKFEELEILKRKANKK

Secondary structure (DSSP, 8-state):
--HHHHHHHHHHHHHHHTHHHHHHHHHHHHHHHHHHH-TTTTTT--GGGEEEEEEEEEEES--SS-SS-EEEEEEEEEEEEE-TTSGGGEEEEEEEEEEE-TTS-EEEEEEEE---TT-THHHHHHHHHHHTT--GGGGSTTSTTHHHHHHHHHHHHHHHTT-HHHHHHHHHHHHHHHHHS---HHHHHHHHHHHHHHHHHHHHHHHTT-S-HHHHHHHHHHHHHHHHHTT-

Radius of gyration: 25.44 Å; chains: 1; bounding box: 62×35×69 Å

Organism: NCBI:txid413964

pLDDT: mean 84.17, std 14.36, range [36.59, 98.5]